Protein AF-A0A101RMN1-F1 (afdb_monomer)

Secondary structure (DSSP, 8-state):
----S-TTSSTTSSSHHHHHHHHHHHHHHHHHHHHHHHHHHHHHHHHHHHHHHHHTTSTT--HHHHHHHHHHHHHHHHHHHHHTSPPTT--S-STHHHHHHHHHHHHHHHHHH-SS--SHHHHHHHHHHHHHHHHHHHHHHGGGTTTTT--THHHHHHHHHHHHHS-TT--TT-----STTS-HHHHHHHHHHHHHHHHHHHHHHHHHHHHHHHHHHTT-

Solvent-accessible surface area (backbone atoms only — not comparable to full-atom values): 12345 Å² total; per-residue (Å²): 141,91,84,89,88,70,89,77,70,72,76,66,76,73,62,53,68,61,54,70,66,50,49,60,59,53,51,51,52,50,51,51,53,51,51,50,55,52,33,36,66,45,38,39,58,44,44,47,53,35,47,53,52,62,43,62,45,28,78,95,50,53,76,68,52,47,47,53,33,43,51,50,28,40,51,31,24,50,53,35,33,58,70,35,51,87,63,92,85,70,72,94,60,88,65,53,59,63,52,48,54,34,50,52,47,29,40,50,29,45,52,70,40,35,77,79,41,72,49,73,70,52,42,54,50,50,47,50,50,42,49,53,41,47,52,51,43,46,66,53,40,55,91,40,28,78,83,55,70,49,57,86,64,51,63,60,52,50,53,51,31,48,48,61,62,59,44,89,85,54,79,52,69,62,76,82,83,69,66,88,80,62,56,43,69,57,52,27,50,51,23,51,46,28,38,53,33,42,52,24,51,48,50,52,56,62,47,44,63,56,47,51,50,35,20,54,66,45,74,110

pLDDT: mean 77.59, std 15.74, range [41.03, 94.88]

Radius of gyration: 28.86 Å; Cα contacts (8 Å, |Δi|>4): 181; chains: 1; bounding box: 61×34×114 Å

Structure (mmCIF, N/CA/C/O backbone):
data_AF-A0A101RMN1-F1
#
_entry.id   AF-A0A101RMN1-F1
#
loop_
_atom_site.group_PDB
_atom_site.id
_atom_site.type_symbol
_atom_site.label_atom_id
_atom_site.label_alt_id
_atom_site.label_comp_id
_atom_site.label_asym_id
_atom_site.label_entity_id
_atom_site.label_seq_id
_atom_site.pdbx_PDB_ins_code
_atom_site.Cartn_x
_atom_site.Cartn_y
_atom_site.Cartn_z
_atom_site.occupancy
_atom_site.B_iso_or_equiv
_atom_site.auth_seq_id
_atom_site.auth_comp_id
_atom_site.auth_asym_id
_atom_site.auth_atom_id
_atom_site.pdbx_PDB_model_num
ATOM 1 N N . MET A 1 1 ? -34.470 -8.809 83.442 1.00 43.47 1 MET A N 1
ATOM 2 C CA . MET A 1 1 ? -34.671 -7.984 82.230 1.00 43.47 1 MET A CA 1
ATOM 3 C C . MET A 1 1 ? -33.501 -8.246 81.302 1.00 43.47 1 MET A C 1
ATOM 5 O O . MET A 1 1 ? -32.389 -7.902 81.669 1.00 43.47 1 MET A O 1
ATOM 9 N N . GLY A 1 2 ? -33.709 -8.931 80.178 1.00 45.28 2 GLY A N 1
ATOM 10 C CA . GLY A 1 2 ? -32.597 -9.288 79.296 1.00 45.28 2 GLY A CA 1
ATOM 11 C C . GLY A 1 2 ? -32.972 -10.309 78.234 1.00 45.28 2 GLY A C 1
ATOM 12 O O . GLY A 1 2 ? -32.391 -11.382 78.192 1.00 45.28 2 GLY A O 1
ATOM 13 N N . THR A 1 3 ? -33.943 -9.983 77.390 1.00 46.47 3 THR A N 1
ATOM 14 C CA . THR A 1 3 ? -34.216 -10.717 76.152 1.00 46.47 3 THR A CA 1
ATOM 15 C C . THR A 1 3 ? -34.814 -9.729 75.167 1.00 46.47 3 THR A C 1
ATOM 17 O O . THR A 1 3 ? -35.909 -9.232 75.400 1.00 46.47 3 THR A O 1
ATOM 20 N N . ASN A 1 4 ? -34.038 -9.372 74.139 1.00 47.59 4 ASN A N 1
ATOM 21 C CA . ASN A 1 4 ? -34.468 -9.091 72.759 1.00 47.59 4 ASN A CA 1
ATOM 22 C C . ASN A 1 4 ? -33.349 -8.346 72.016 1.00 47.59 4 ASN A C 1
ATOM 24 O O . ASN A 1 4 ? -33.429 -7.151 71.761 1.00 47.59 4 ASN A O 1
ATOM 28 N N . LEU A 1 5 ? -32.284 -9.075 71.674 1.00 45.41 5 LEU A N 1
ATOM 29 C CA . LEU A 1 5 ? -31.211 -8.585 70.798 1.00 45.41 5 LEU A CA 1
ATOM 30 C C . LEU A 1 5 ? -30.760 -9.665 69.798 1.00 45.41 5 LEU A C 1
ATOM 32 O O . LEU A 1 5 ? -29.615 -9.690 69.372 1.00 45.41 5 LEU A O 1
ATOM 36 N N . VAL A 1 6 ? -31.662 -10.589 69.435 1.00 46.62 6 VAL A N 1
ATOM 37 C CA . VAL A 1 6 ? -31.335 -11.732 68.554 1.00 46.62 6 VAL A CA 1
ATOM 38 C C . VAL A 1 6 ? -32.162 -11.761 67.256 1.00 46.62 6 VAL A C 1
ATOM 40 O O . VAL A 1 6 ? -31.815 -12.477 66.327 1.00 46.62 6 VAL A O 1
ATOM 43 N N . SER A 1 7 ? -33.191 -10.921 67.088 1.00 41.25 7 SER A N 1
ATOM 44 C CA . SER A 1 7 ? -33.988 -10.915 65.838 1.00 41.25 7 SER A CA 1
ATOM 45 C C . SER A 1 7 ? -33.366 -10.150 64.655 1.00 41.25 7 SER A C 1
ATOM 47 O O . SER A 1 7 ? -33.934 -10.153 63.570 1.00 41.25 7 SER A O 1
ATOM 49 N N . GLY A 1 8 ? -32.199 -9.518 64.814 1.00 43.19 8 GLY A N 1
ATOM 50 C CA . GLY A 1 8 ? -31.582 -8.704 63.753 1.00 43.19 8 GLY A CA 1
ATOM 51 C C . GLY A 1 8 ? -30.591 -9.428 62.832 1.00 43.19 8 GLY A C 1
ATOM 52 O O . GLY A 1 8 ? -30.139 -8.827 61.863 1.00 43.19 8 GLY A O 1
ATOM 53 N N . LEU A 1 9 ? -30.220 -10.684 63.115 1.00 45.25 9 LEU A N 1
ATOM 54 C CA . LEU A 1 9 ? -29.035 -11.303 62.494 1.00 45.25 9 LEU A CA 1
ATOM 55 C C . LEU A 1 9 ? -29.321 -12.404 61.457 1.00 45.25 9 LEU A C 1
ATOM 57 O O . LEU A 1 9 ? -28.387 -13.004 60.936 1.00 45.25 9 LEU A O 1
ATOM 61 N N . ILE A 1 10 ? -30.589 -12.677 61.137 1.00 46.00 10 ILE A N 1
ATOM 62 C CA . ILE A 1 10 ? -30.958 -13.739 60.178 1.00 46.00 10 ILE A CA 1
ATOM 63 C C . ILE A 1 10 ? -31.182 -13.178 58.757 1.00 46.00 10 ILE A C 1
ATOM 65 O O . ILE A 1 10 ? -31.067 -13.907 57.775 1.00 46.00 10 ILE A O 1
ATOM 69 N N . GLY A 1 11 ? -31.378 -11.862 58.606 1.00 41.03 11 GLY A N 1
ATOM 70 C CA . GLY A 1 11 ? -31.541 -11.215 57.294 1.00 41.03 11 GLY A CA 1
ATOM 71 C C . GLY A 1 11 ? -30.249 -11.033 56.482 1.00 41.03 11 GLY A C 1
ATOM 72 O O . GLY A 1 11 ? -30.319 -10.765 55.287 1.00 41.03 11 GLY A O 1
ATOM 73 N N . PHE A 1 12 ? -29.069 -11.191 57.094 1.00 44.00 12 PHE A N 1
ATOM 74 C CA . PHE A 1 12 ? -27.784 -10.872 56.450 1.00 44.00 12 PHE A CA 1
ATOM 75 C C . PHE A 1 12 ? -27.051 -12.088 55.855 1.00 44.00 12 PHE A C 1
ATOM 77 O O . PHE A 1 12 ? -26.111 -11.923 55.084 1.00 44.00 12 PHE A O 1
ATOM 84 N N . LEU A 1 13 ? -27.483 -13.315 56.167 1.00 44.59 13 LEU A N 1
ATOM 85 C CA . LEU A 1 13 ? -26.795 -14.545 55.743 1.00 44.59 13 LEU A CA 1
ATOM 86 C C . LEU A 1 13 ? -27.379 -15.202 54.481 1.00 44.59 13 LEU A C 1
ATOM 88 O O . LEU A 1 13 ? -26.718 -16.046 53.885 1.00 44.59 13 LEU A O 1
ATOM 92 N N . VAL A 1 14 ? -28.569 -14.790 54.029 1.00 47.56 14 VAL A N 1
ATOM 93 C CA . VAL A 1 14 ? -29.224 -15.378 52.838 1.00 47.56 14 VAL A CA 1
ATOM 94 C C . VAL A 1 14 ? -29.152 -14.463 51.601 1.00 47.56 14 VAL A C 1
ATOM 96 O O . VAL A 1 14 ? -29.200 -14.952 50.477 1.00 47.56 14 VAL A O 1
ATOM 99 N N . GLY A 1 15 ? -28.961 -13.146 51.767 1.00 44.06 15 GLY A N 1
ATOM 100 C CA . GLY A 1 15 ? -28.910 -12.189 50.643 1.00 44.06 15 GLY A CA 1
ATOM 101 C C . GLY A 1 15 ? -27.521 -11.944 50.032 1.00 44.06 15 GLY A C 1
ATOM 102 O O . GLY A 1 15 ? -27.413 -11.537 48.878 1.00 44.06 15 GLY A O 1
ATOM 103 N N . VAL A 1 16 ? -26.445 -12.205 50.780 1.00 47.91 16 VAL A N 1
ATOM 104 C CA . VAL A 1 16 ? -25.064 -11.878 50.378 1.00 47.91 16 VAL A CA 1
ATOM 105 C C . VAL A 1 16 ? -24.418 -12.866 49.379 1.00 47.91 16 VAL A C 1
ATOM 107 O O . VAL A 1 16 ? -23.642 -12.399 48.542 1.00 47.91 16 VAL A O 1
ATOM 110 N N . PRO A 1 17 ? -24.724 -14.185 49.337 1.00 47.44 17 PRO A N 1
ATOM 111 C CA . PRO A 1 17 ? -24.030 -15.073 48.399 1.00 47.44 17 PRO A CA 1
ATOM 112 C C . PRO A 1 17 ? -24.506 -14.919 46.943 1.00 47.44 17 PRO A C 1
ATOM 114 O O . PRO A 1 17 ? -23.726 -15.161 46.024 1.00 47.44 17 PRO A O 1
ATOM 117 N N . PHE A 1 18 ? -25.735 -14.446 46.697 1.00 44.62 18 PHE A N 1
ATOM 118 C CA . PHE A 1 18 ? -26.224 -14.208 45.330 1.00 44.62 18 PHE A CA 1
ATOM 119 C C . PHE A 1 18 ? -25.627 -12.942 44.691 1.00 44.62 18 PHE A C 1
ATOM 121 O O . PHE A 1 18 ? -25.353 -12.932 43.492 1.00 44.62 18 PHE A O 1
ATOM 128 N N . ALA A 1 19 ? -25.341 -11.895 45.468 1.00 47.38 19 ALA A N 1
ATOM 129 C CA . ALA A 1 19 ? -24.713 -10.683 44.937 1.00 47.38 19 ALA A CA 1
ATOM 130 C C . ALA A 1 19 ? -23.270 -10.932 44.448 1.00 47.38 19 ALA A C 1
ATOM 132 O O . ALA A 1 19 ? -22.856 -10.372 43.437 1.00 47.38 19 ALA A O 1
ATOM 133 N N . LEU A 1 20 ? -22.517 -11.823 45.099 1.00 48.22 20 LEU A N 1
ATOM 134 C CA . LEU A 1 20 ? -21.118 -12.103 44.743 1.00 48.22 20 LEU A CA 1
ATOM 135 C C . LEU A 1 20 ? -20.947 -12.975 43.487 1.00 48.22 20 LEU A C 1
ATOM 137 O O . LEU A 1 20 ? -19.884 -12.940 42.872 1.00 48.22 20 LEU A O 1
ATOM 141 N N . ILE A 1 21 ? -21.981 -13.709 43.067 1.00 52.44 21 ILE A N 1
ATOM 142 C CA . ILE A 1 21 ? -21.926 -14.582 41.881 1.00 52.44 21 ILE A CA 1
ATOM 143 C C . ILE A 1 21 ? -22.397 -13.846 40.612 1.00 52.44 21 ILE A C 1
ATOM 145 O O . ILE A 1 21 ? -21.872 -14.088 39.529 1.00 52.44 21 ILE A O 1
ATOM 149 N N . PHE A 1 22 ? -23.335 -12.896 40.719 1.00 50.47 22 PHE A N 1
ATOM 150 C CA . PHE A 1 22 ? -23.887 -12.189 39.549 1.00 50.47 22 PHE A CA 1
ATOM 151 C C . PHE A 1 22 ? -23.168 -10.874 39.196 1.00 50.47 22 PHE A C 1
ATOM 153 O O . PHE A 1 22 ? -23.136 -10.488 38.024 1.00 50.47 22 PHE A O 1
ATOM 160 N N . VAL A 1 23 ? -22.546 -10.198 40.168 1.00 54.44 23 VAL A N 1
ATOM 161 C CA . VAL A 1 23 ? -21.804 -8.940 39.942 1.00 54.44 23 VAL A CA 1
ATOM 162 C C . VAL A 1 23 ? -20.603 -9.091 38.985 1.00 54.44 23 VAL A C 1
ATOM 16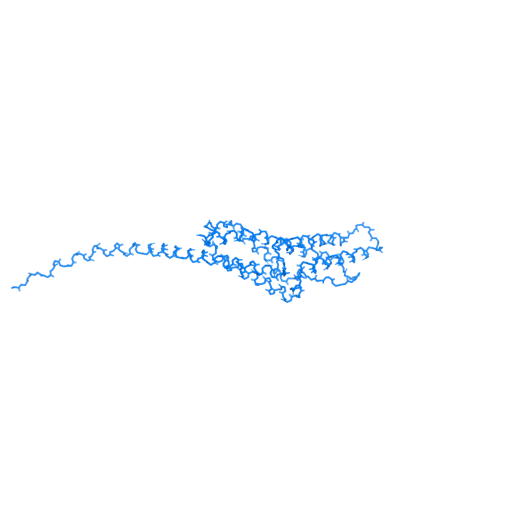4 O O . VAL A 1 23 ? -20.445 -8.222 38.123 1.00 54.44 23 VAL A O 1
ATOM 167 N N . PRO A 1 24 ? -19.801 -10.177 39.015 1.00 56.56 24 PRO A N 1
ATOM 168 C CA . PRO A 1 24 ? -18.683 -10.347 38.081 1.00 56.56 24 PRO A CA 1
ATOM 169 C C . PRO A 1 24 ? -19.134 -10.443 36.618 1.00 56.56 24 PRO A C 1
ATOM 171 O O . PRO A 1 24 ? -18.490 -9.893 35.727 1.00 56.56 24 PRO A O 1
ATOM 174 N N . HIS A 1 25 ? -20.270 -11.099 36.358 1.00 59.88 25 HIS A N 1
ATOM 175 C CA . HIS A 1 25 ? -20.803 -11.258 35.003 1.00 59.88 25 HIS A CA 1
ATOM 176 C C . HIS A 1 25 ? -21.377 -9.955 34.437 1.00 59.88 25 HIS A C 1
ATOM 178 O O . HIS A 1 25 ? -21.240 -9.689 33.242 1.00 59.88 25 HIS A O 1
ATOM 184 N N . LEU A 1 26 ? -21.983 -9.122 35.286 1.00 59.38 26 LEU A N 1
ATOM 185 C CA . LEU A 1 26 ? -22.450 -7.791 34.895 1.00 59.38 26 LEU A CA 1
ATOM 186 C C . LEU A 1 26 ? -21.275 -6.836 34.647 1.00 59.38 26 LEU A C 1
ATOM 188 O O . LEU A 1 26 ? -21.278 -6.134 33.637 1.00 59.38 26 LEU A O 1
ATOM 192 N N . ALA A 1 27 ? -20.241 -6.878 35.492 1.00 60.59 27 ALA A N 1
ATOM 193 C CA . ALA A 1 27 ? -19.019 -6.098 35.306 1.00 60.59 27 ALA A CA 1
ATOM 194 C C . ALA A 1 27 ? -18.266 -6.497 34.024 1.00 60.59 27 ALA A C 1
ATOM 196 O O . ALA A 1 27 ? -17.831 -5.628 33.275 1.00 60.59 27 ALA A O 1
ATOM 197 N N . ALA A 1 28 ? -18.177 -7.796 33.712 1.00 64.69 28 ALA A N 1
ATOM 198 C CA . ALA A 1 28 ? -17.551 -8.280 32.481 1.00 64.69 28 ALA A CA 1
ATOM 199 C C . ALA A 1 28 ? -18.311 -7.832 31.221 1.00 64.69 28 ALA A C 1
ATOM 201 O O . ALA A 1 28 ? -17.694 -7.391 30.252 1.00 64.69 28 ALA A O 1
ATOM 202 N N . ARG A 1 29 ? -19.651 -7.880 31.239 1.00 66.94 29 ARG A N 1
ATOM 203 C CA . ARG A 1 29 ? -20.473 -7.383 30.123 1.00 66.94 29 ARG A CA 1
ATOM 204 C C . ARG A 1 29 ? -20.355 -5.871 29.952 1.00 66.94 29 ARG A C 1
ATOM 206 O O . ARG A 1 29 ? -20.244 -5.411 28.822 1.00 66.94 29 ARG A O 1
ATOM 213 N N . GLN A 1 30 ? -20.340 -5.106 31.045 1.00 69.62 30 GLN A N 1
ATOM 214 C CA . GLN A 1 30 ? -20.130 -3.655 30.994 1.00 69.62 30 GLN A CA 1
ATOM 215 C C . GLN A 1 30 ? -18.726 -3.292 30.497 1.00 69.62 30 GLN A C 1
ATOM 217 O O . GLN A 1 30 ? -18.583 -2.394 29.674 1.00 69.62 30 GLN A O 1
ATOM 222 N N . ALA A 1 31 ? -17.692 -4.020 30.924 1.00 68.25 31 ALA A N 1
ATOM 223 C CA . ALA A 1 31 ? -16.333 -3.824 30.429 1.00 68.25 31 ALA A CA 1
ATOM 224 C C . ALA A 1 31 ? -16.225 -4.122 28.923 1.00 68.25 31 ALA A C 1
ATOM 226 O O . ALA A 1 31 ? -15.584 -3.371 28.191 1.00 68.25 31 ALA A O 1
ATOM 227 N N . GLN A 1 32 ? -16.902 -5.169 28.437 1.00 73.44 32 GLN A N 1
ATOM 228 C CA . GLN A 1 32 ? -16.947 -5.499 27.009 1.00 73.44 32 GLN A CA 1
ATOM 229 C C . GLN A 1 32 ? -17.693 -4.445 26.182 1.00 73.44 32 GLN A C 1
ATOM 231 O O . GLN A 1 32 ? -17.210 -4.053 25.120 1.00 73.44 32 GLN A O 1
ATOM 236 N N . THR A 1 33 ? -18.839 -3.946 26.653 1.00 77.19 33 THR A N 1
ATOM 237 C CA . THR A 1 33 ? -19.585 -2.900 25.934 1.00 77.19 33 THR A CA 1
ATOM 238 C C . THR A 1 33 ? -18.850 -1.561 25.941 1.00 77.19 33 THR A C 1
ATOM 240 O O . THR A 1 33 ? -18.827 -0.880 24.916 1.00 77.19 33 THR A O 1
ATOM 243 N N . MET A 1 34 ? -18.195 -1.202 27.050 1.00 78.12 34 MET A N 1
ATOM 244 C CA . MET A 1 34 ? -17.352 -0.005 27.130 1.00 78.12 34 MET A CA 1
ATOM 245 C C . MET A 1 34 ? -16.116 -0.114 26.230 1.00 78.12 34 MET A C 1
ATOM 247 O O . MET A 1 34 ? -15.818 0.834 25.504 1.00 78.12 34 MET A O 1
ATOM 251 N N . GLY A 1 35 ? -15.438 -1.268 26.222 1.00 79.25 35 GLY A N 1
ATOM 252 C CA . GLY A 1 35 ? -14.301 -1.535 25.337 1.00 79.25 35 GLY A CA 1
ATOM 253 C C . GLY A 1 35 ? -14.687 -1.434 23.860 1.00 79.25 35 GLY A C 1
ATOM 254 O O . GLY A 1 35 ? -14.027 -0.733 23.096 1.00 79.25 35 GLY A O 1
ATOM 255 N N . ARG A 1 36 ? -15.829 -2.022 23.487 1.00 81.94 36 ARG A N 1
ATOM 256 C CA . ARG A 1 36 ? -16.398 -1.919 22.136 1.00 81.94 36 ARG A CA 1
ATOM 257 C C . ARG A 1 36 ? -16.689 -0.470 21.742 1.00 81.94 36 ARG A C 1
ATOM 259 O O . ARG A 1 36 ? -16.289 -0.032 20.668 1.00 81.94 36 ARG A O 1
ATOM 266 N N . ALA A 1 37 ? -17.372 0.290 22.598 1.00 81.88 37 ALA A N 1
ATOM 267 C CA . ALA A 1 37 ? -17.700 1.686 22.309 1.00 81.88 37 ALA A CA 1
ATOM 268 C C . ALA A 1 37 ? -16.443 2.562 22.173 1.00 81.88 37 ALA A C 1
ATOM 270 O O . ALA A 1 37 ? -16.396 3.451 21.324 1.00 81.88 37 ALA A O 1
ATOM 271 N N . ALA A 1 38 ? -15.413 2.302 22.982 1.00 84.12 38 ALA A N 1
ATOM 272 C CA . ALA A 1 38 ? -14.128 2.984 22.873 1.00 84.12 38 ALA A CA 1
ATOM 273 C C . ALA A 1 38 ? -13.413 2.653 21.552 1.00 84.12 38 ALA A C 1
ATOM 275 O O . ALA A 1 38 ? -12.940 3.570 20.882 1.00 84.12 38 ALA A O 1
ATOM 276 N N . ALA A 1 39 ? -13.396 1.381 21.141 1.00 83.12 39 ALA A N 1
ATOM 277 C CA . ALA A 1 39 ? -12.803 0.953 19.876 1.00 83.12 39 ALA A CA 1
ATOM 278 C C . ALA A 1 39 ? -13.488 1.609 18.664 1.00 83.12 39 ALA A C 1
ATOM 280 O O . ALA A 1 39 ? -12.814 2.175 17.804 1.00 83.12 39 ALA A O 1
ATOM 281 N N . LEU A 1 40 ? -14.826 1.627 18.638 1.00 84.06 40 LEU A N 1
ATOM 282 C CA . LEU A 1 40 ? -15.602 2.254 17.560 1.00 84.06 40 LEU A CA 1
ATOM 283 C C . LEU A 1 40 ? -15.348 3.761 17.448 1.00 84.06 40 LEU A C 1
ATOM 285 O O . LEU A 1 40 ? -15.258 4.289 16.345 1.00 84.06 40 LEU A O 1
ATOM 289 N N . ARG A 1 41 ? -15.157 4.454 18.576 1.00 86.31 41 ARG A N 1
ATOM 290 C CA . ARG A 1 41 ? -14.805 5.885 18.583 1.00 86.31 41 ARG A CA 1
ATOM 291 C C . ARG A 1 41 ? -13.391 6.159 18.072 1.00 86.31 41 ARG A C 1
ATOM 293 O O . ARG A 1 41 ? -13.145 7.230 17.528 1.00 86.31 41 ARG A O 1
ATOM 300 N N . GLN A 1 42 ? -12.461 5.225 18.267 1.00 86.94 42 GLN A N 1
ATOM 301 C CA . GLN A 1 42 ? -11.071 5.362 17.815 1.00 86.94 42 GLN A CA 1
ATOM 302 C C . GLN A 1 42 ? -10.887 4.969 16.345 1.00 86.94 42 GLN A C 1
ATOM 304 O O . GLN A 1 42 ? -9.980 5.481 15.686 1.00 86.94 42 GLN A O 1
ATOM 309 N N . ALA A 1 43 ? -11.758 4.108 15.814 1.00 86.25 43 ALA A N 1
ATOM 310 C CA . ALA A 1 43 ? -11.666 3.588 14.454 1.00 86.25 43 ALA A CA 1
ATOM 311 C C . ALA A 1 43 ? -11.533 4.675 13.364 1.00 86.25 43 ALA A C 1
ATOM 313 O O . ALA A 1 43 ? -10.612 4.562 12.555 1.00 86.25 43 ALA A O 1
ATOM 314 N N . PRO A 1 44 ? -12.340 5.759 13.340 1.00 88.81 44 PRO A N 1
ATOM 315 C CA . PRO A 1 44 ? -12.228 6.789 12.305 1.00 88.81 44 PRO A CA 1
ATOM 316 C C . PRO A 1 44 ? -10.866 7.493 12.321 1.00 88.81 44 PRO A C 1
ATOM 318 O O . PRO A 1 44 ? -10.304 7.787 11.268 1.00 88.81 44 PRO A O 1
ATOM 321 N N . VAL A 1 45 ? -10.315 7.732 13.515 1.00 91.38 45 VAL A N 1
ATOM 322 C CA . VAL A 1 45 ? -9.019 8.400 13.691 1.00 91.38 45 VAL A CA 1
ATOM 323 C C . VAL A 1 45 ? -7.890 7.514 13.172 1.00 91.38 45 VAL A C 1
ATOM 325 O O . VAL A 1 45 ? -7.051 7.982 12.406 1.00 91.38 45 VAL A O 1
ATOM 328 N N . LEU A 1 46 ? -7.888 6.230 13.538 1.00 90.12 46 LEU A N 1
ATOM 329 C CA . LEU A 1 46 ? -6.866 5.276 13.099 1.00 90.12 46 LEU A CA 1
ATOM 330 C C . LEU A 1 46 ? -6.930 5.025 11.589 1.00 90.12 46 LEU A C 1
ATOM 332 O O . LEU A 1 46 ? -5.893 4.979 10.929 1.00 90.12 46 LEU A O 1
ATOM 336 N N . VAL A 1 47 ? -8.139 4.925 11.029 1.00 91.44 47 VAL A N 1
ATOM 337 C CA . VAL A 1 47 ? -8.337 4.822 9.577 1.00 91.44 47 VAL A CA 1
ATOM 338 C C . VAL A 1 47 ? -7.806 6.071 8.872 1.00 91.44 47 VAL A C 1
ATOM 340 O O . VAL A 1 47 ? -7.088 5.935 7.884 1.00 91.44 47 VAL A O 1
ATOM 343 N N . SER A 1 48 ? -8.069 7.275 9.397 1.00 91.69 48 SER A N 1
ATOM 344 C CA . SER A 1 48 ? -7.515 8.520 8.843 1.00 91.69 48 SER A CA 1
ATOM 345 C C . SER A 1 48 ? -5.987 8.552 8.908 1.00 91.69 48 SER A C 1
ATOM 347 O O . SER A 1 48 ? -5.342 8.912 7.934 1.00 91.69 48 SER A O 1
ATOM 349 N N . GLN A 1 49 ? -5.377 8.132 10.017 1.00 92.62 49 GLN A N 1
ATOM 350 C CA . GLN A 1 49 ? -3.914 8.101 10.142 1.00 92.62 49 GLN A CA 1
ATOM 351 C C . GLN A 1 49 ? -3.271 7.103 9.176 1.00 92.62 49 GLN A C 1
ATOM 353 O O . GLN A 1 49 ? -2.251 7.403 8.550 1.00 92.62 49 GLN A O 1
ATOM 358 N N . PHE A 1 50 ? -3.883 5.927 9.015 1.00 92.94 50 PHE A N 1
ATOM 359 C CA . PHE A 1 50 ? -3.442 4.938 8.040 1.00 92.94 50 PHE A CA 1
ATOM 360 C C . PHE A 1 50 ? -3.560 5.483 6.610 1.00 92.94 50 PHE A C 1
ATOM 362 O O . PHE A 1 50 ? -2.598 5.414 5.845 1.00 92.94 50 PHE A O 1
ATOM 369 N N . ARG A 1 51 ? -4.706 6.092 6.280 1.00 92.06 51 ARG A N 1
ATOM 370 C CA . ARG A 1 51 ? -4.977 6.770 5.006 1.00 92.06 51 ARG A CA 1
ATOM 371 C C . ARG A 1 51 ? -3.929 7.829 4.695 1.00 92.06 51 ARG A C 1
ATOM 373 O O . ARG A 1 51 ? -3.317 7.787 3.633 1.00 92.06 51 ARG A O 1
ATOM 380 N N . ASP A 1 52 ? -3.715 8.765 5.611 1.00 90.50 52 ASP A N 1
ATOM 381 C CA . ASP A 1 52 ? -2.820 9.902 5.403 1.00 90.50 52 ASP A CA 1
ATOM 382 C C . ASP A 1 52 ? -1.366 9.431 5.276 1.00 90.50 52 ASP A C 1
ATOM 384 O O . ASP A 1 52 ? -0.601 9.958 4.468 1.00 90.50 52 ASP A O 1
ATOM 388 N N . THR A 1 53 ? -0.998 8.365 5.992 1.00 90.88 53 THR A N 1
ATOM 389 C CA . THR A 1 53 ? 0.310 7.722 5.836 1.00 90.88 53 THR A CA 1
ATOM 390 C C . THR A 1 53 ? 0.439 7.053 4.470 1.00 90.88 53 THR A C 1
ATOM 392 O O . THR A 1 53 ? 1.436 7.280 3.785 1.00 90.88 53 THR A O 1
ATOM 395 N N . LEU A 1 54 ? -0.552 6.264 4.038 1.00 90.31 54 LEU A N 1
ATOM 396 C CA . LEU A 1 54 ? -0.557 5.588 2.735 1.00 90.31 54 LEU A CA 1
ATOM 397 C C . LEU A 1 54 ? -0.509 6.595 1.577 1.00 90.31 54 LEU A C 1
ATOM 399 O O . LEU A 1 54 ? 0.291 6.445 0.654 1.00 90.31 54 LEU A O 1
ATOM 403 N N . LEU A 1 55 ? -1.317 7.652 1.648 1.00 88.75 55 LEU A N 1
ATOM 404 C CA . LEU A 1 55 ? -1.361 8.716 0.645 1.00 88.75 55 LEU A CA 1
ATOM 405 C C . LEU A 1 55 ? -0.179 9.685 0.746 1.00 88.75 55 LEU A C 1
ATOM 407 O O . LEU A 1 55 ? 0.139 10.356 -0.229 1.00 88.75 55 LEU A O 1
ATOM 411 N N . GLY A 1 56 ? 0.548 9.710 1.864 1.00 83.88 56 GLY A N 1
ATOM 412 C CA . GLY A 1 56 ? 1.761 10.515 2.022 1.00 83.88 56 GLY A CA 1
ATOM 413 C C . GLY A 1 56 ? 2.890 10.160 1.041 1.00 83.88 56 GLY A C 1
ATOM 414 O O . GLY A 1 56 ? 3.854 10.916 0.928 1.00 83.88 56 GLY A O 1
ATOM 415 N N . GLY A 1 57 ? 2.797 9.026 0.335 1.00 78.00 57 GLY A N 1
ATOM 416 C CA . GLY A 1 57 ? 3.661 8.696 -0.806 1.00 78.00 57 GLY A CA 1
ATOM 417 C C . GLY A 1 57 ? 3.301 9.417 -2.114 1.00 78.00 57 GLY A C 1
ATOM 418 O O . GLY A 1 57 ? 4.161 9.541 -2.985 1.00 78.00 57 GLY A O 1
ATOM 419 N N . PHE A 1 58 ? 2.074 9.935 -2.219 1.00 82.12 58 PHE A N 1
ATOM 420 C CA . PHE A 1 58 ? 1.445 10.513 -3.413 1.00 82.12 58 PHE A CA 1
ATOM 421 C C . PHE A 1 58 ? 0.954 11.940 -3.113 1.00 82.12 58 PHE A C 1
ATOM 423 O O . PHE A 1 58 ? -0.253 12.199 -3.066 1.00 82.12 58 PHE A O 1
ATOM 430 N N . PRO A 1 59 ? 1.859 12.887 -2.812 1.00 64.31 59 PRO A N 1
ATOM 431 C CA . PRO A 1 59 ? 1.436 14.217 -2.405 1.00 64.31 59 PRO A CA 1
ATOM 432 C C . PRO A 1 59 ? 0.657 14.871 -3.553 1.00 64.31 59 PRO A C 1
ATOM 434 O O . PRO A 1 59 ? 1.101 14.849 -4.699 1.00 64.31 59 PRO A O 1
ATOM 437 N N . SER A 1 60 ? -0.506 15.429 -3.204 1.00 62.31 60 SER A N 1
ATOM 438 C CA . SER A 1 60 ? -1.497 16.057 -4.096 1.00 62.31 60 SER A CA 1
ATOM 439 C C . SER A 1 60 ? -2.512 15.132 -4.784 1.00 62.31 60 SER A C 1
ATOM 441 O O . SER A 1 60 ? -3.407 15.658 -5.443 1.00 62.31 60 SER A O 1
ATOM 443 N N . ASP A 1 61 ? -2.456 13.809 -4.597 1.00 64.81 61 ASP A N 1
ATOM 444 C CA . ASP A 1 61 ? -3.422 12.893 -5.219 1.00 64.81 61 ASP A CA 1
ATOM 445 C C . ASP A 1 61 ? -4.535 12.420 -4.270 1.00 64.81 61 ASP A C 1
ATOM 447 O O . ASP A 1 61 ? -4.355 12.215 -3.069 1.00 64.81 61 ASP A O 1
ATOM 451 N N . THR A 1 62 ? -5.710 12.180 -4.855 1.00 80.31 62 THR A N 1
ATOM 452 C CA . THR A 1 62 ? -6.744 11.322 -4.263 1.00 80.31 62 THR A CA 1
ATOM 453 C C . THR A 1 62 ? -6.330 9.848 -4.372 1.00 80.31 62 THR A C 1
ATOM 455 O O . THR A 1 62 ? -5.440 9.504 -5.153 1.00 80.31 62 THR A O 1
ATOM 458 N N . SER A 1 63 ? -7.008 8.940 -3.658 1.00 80.31 63 SER A N 1
ATOM 459 C CA . SER A 1 63 ? -6.792 7.487 -3.807 1.00 80.31 63 SER A CA 1
ATOM 460 C C . SER A 1 63 ? -6.880 7.031 -5.273 1.00 80.31 63 SER A C 1
ATOM 462 O O . SER A 1 63 ? -6.068 6.225 -5.727 1.00 80.31 63 SER A O 1
ATOM 464 N N . GLY A 1 64 ? -7.807 7.614 -6.044 1.00 83.56 64 GLY A N 1
ATOM 465 C CA . GLY A 1 64 ? -7.947 7.383 -7.483 1.00 83.56 64 GLY A CA 1
ATOM 466 C C . GLY A 1 64 ? -6.738 7.846 -8.304 1.00 83.56 64 GLY A C 1
ATOM 467 O O . GLY A 1 64 ? -6.256 7.088 -9.143 1.00 83.56 64 GLY A O 1
ATOM 468 N N . GLY A 1 65 ? -6.207 9.045 -8.037 1.00 86.62 65 GLY A N 1
ATOM 469 C CA . GLY A 1 65 ? -5.005 9.556 -8.714 1.00 86.62 65 GLY A CA 1
ATOM 470 C C . GLY A 1 65 ? -3.772 8.685 -8.453 1.00 86.62 65 GLY A C 1
ATOM 471 O O . GLY A 1 65 ? -3.092 8.271 -9.394 1.00 86.62 65 GLY A O 1
ATOM 472 N N . ALA A 1 66 ? -3.554 8.307 -7.188 1.00 87.31 66 ALA A N 1
ATOM 473 C CA . ALA A 1 66 ? -2.474 7.405 -6.793 1.00 87.31 66 ALA A CA 1
ATOM 474 C C . ALA A 1 66 ? -2.583 6.036 -7.492 1.00 87.31 66 ALA A C 1
ATOM 476 O O . ALA A 1 66 ? -1.592 5.509 -8.005 1.00 87.31 66 ALA A O 1
ATOM 477 N N . ARG A 1 67 ? -3.801 5.477 -7.578 1.00 90.25 67 ARG A N 1
ATOM 478 C CA . ARG A 1 67 ? -4.075 4.196 -8.249 1.00 90.25 67 ARG A CA 1
ATOM 479 C C . ARG A 1 67 ? -3.699 4.240 -9.733 1.00 90.25 67 ARG A C 1
ATOM 481 O O . ARG A 1 67 ? -3.044 3.316 -10.213 1.00 90.25 67 ARG A O 1
ATOM 488 N N . GLU A 1 68 ? -4.076 5.292 -10.457 1.00 91.19 68 GLU A N 1
ATOM 489 C CA . GLU A 1 68 ? -3.755 5.410 -11.886 1.00 91.19 68 GLU A CA 1
ATOM 490 C C . GLU A 1 68 ? -2.248 5.531 -12.135 1.00 91.19 68 GLU A C 1
ATOM 492 O O . GLU A 1 68 ? -1.702 4.819 -12.980 1.00 91.19 68 GLU A O 1
ATOM 497 N N . ARG A 1 69 ? -1.531 6.327 -11.338 1.00 89.19 69 ARG A N 1
ATOM 498 C CA . ARG A 1 69 ? -0.066 6.437 -11.459 1.00 89.19 69 ARG A CA 1
ATOM 499 C C . ARG A 1 69 ? 0.644 5.118 -11.159 1.00 89.19 69 ARG A C 1
ATOM 501 O O . ARG A 1 69 ? 1.565 4.730 -11.877 1.00 89.19 69 ARG A O 1
ATOM 508 N N . LEU A 1 70 ? 0.188 4.383 -10.145 1.00 91.44 70 LEU A N 1
ATOM 509 C CA . LEU A 1 70 ? 0.714 3.052 -9.842 1.00 91.44 70 LEU A CA 1
ATOM 510 C C . LEU A 1 70 ? 0.448 2.049 -10.974 1.00 91.44 70 LEU A C 1
ATOM 512 O O . LEU A 1 70 ? 1.306 1.213 -11.246 1.00 91.44 70 LEU A O 1
ATOM 516 N N . LYS A 1 71 ? -0.689 2.124 -11.680 1.00 93.81 71 LYS A N 1
ATOM 517 C CA . LYS A 1 71 ? -0.946 1.277 -12.862 1.00 93.81 71 LYS A CA 1
ATOM 518 C C . LYS A 1 71 ? 0.011 1.579 -14.015 1.00 93.81 71 LYS A C 1
ATOM 520 O O . LYS A 1 71 ? 0.467 0.643 -14.680 1.00 93.81 71 LYS A O 1
ATOM 525 N N . VAL A 1 72 ? 0.334 2.854 -14.242 1.00 92.81 72 VAL A N 1
ATOM 526 C CA . VAL A 1 72 ? 1.341 3.260 -15.236 1.00 92.81 72 VAL A CA 1
ATOM 527 C C . VAL A 1 72 ? 2.699 2.658 -14.871 1.00 92.81 72 VAL A C 1
ATOM 529 O O . VAL A 1 72 ? 3.292 1.953 -15.688 1.00 92.81 72 VAL A O 1
ATOM 532 N N . LEU A 1 73 ? 3.130 2.815 -13.615 1.00 91.88 73 LEU A N 1
ATOM 533 C CA . LEU A 1 73 ? 4.373 2.218 -13.120 1.00 91.88 73 LEU A CA 1
ATOM 534 C C . LEU A 1 73 ? 4.378 0.690 -13.264 1.00 91.88 73 LEU A C 1
ATOM 536 O O . LEU A 1 73 ? 5.334 0.128 -13.789 1.00 91.88 73 LEU A O 1
ATOM 540 N N . LEU A 1 74 ? 3.290 0.012 -12.884 1.00 94.12 74 LEU A N 1
ATOM 541 C CA . LEU A 1 74 ? 3.150 -1.439 -13.032 1.00 94.12 74 LEU A CA 1
ATOM 542 C C . LEU A 1 74 ? 3.333 -1.892 -14.485 1.00 94.12 74 LEU A C 1
ATOM 544 O O . LEU A 1 74 ? 3.952 -2.926 -14.745 1.00 94.12 74 LEU A O 1
ATOM 548 N N . THR A 1 75 ? 2.763 -1.140 -15.425 1.00 94.88 75 THR A N 1
ATOM 549 C CA . THR A 1 75 ? 2.829 -1.437 -16.859 1.00 94.88 75 THR A CA 1
ATOM 550 C C . THR A 1 75 ? 4.258 -1.287 -17.372 1.00 94.88 75 THR A C 1
ATOM 552 O O . THR A 1 75 ? 4.777 -2.218 -17.991 1.00 94.88 75 THR A O 1
ATOM 555 N N . ALA A 1 76 ? 4.927 -0.183 -17.027 1.00 92.38 76 ALA A N 1
ATOM 556 C CA . ALA A 1 76 ? 6.327 0.048 -17.372 1.00 92.38 76 ALA A CA 1
ATOM 557 C C . ALA A 1 76 ? 7.249 -1.042 -16.789 1.00 92.38 76 ALA A C 1
ATOM 559 O O . ALA A 1 76 ? 8.062 -1.628 -17.505 1.00 92.38 76 ALA A O 1
ATOM 560 N N . SER A 1 77 ? 7.080 -1.411 -15.512 1.00 90.56 77 SER A N 1
ATOM 561 C CA . SER A 1 77 ? 7.899 -2.457 -14.880 1.00 90.56 77 SER A CA 1
ATOM 562 C C . SER A 1 77 ? 7.702 -3.833 -15.530 1.00 90.56 77 SER A C 1
ATOM 564 O O . SER A 1 77 ? 8.660 -4.598 -15.670 1.00 90.56 77 SER A O 1
ATOM 566 N N . LYS A 1 78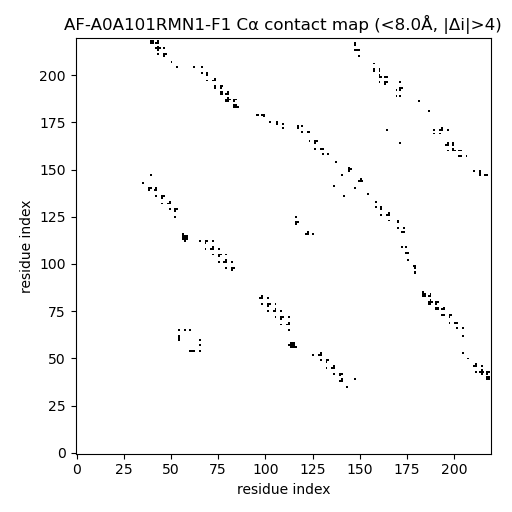 ? 6.475 -4.170 -15.958 1.00 92.25 78 LYS A N 1
ATOM 567 C CA . LYS A 1 78 ? 6.196 -5.409 -16.707 1.00 92.25 78 LYS A CA 1
ATOM 568 C C . LYS A 1 78 ? 6.886 -5.416 -18.069 1.00 92.25 78 LYS A C 1
ATOM 570 O O . LYS A 1 78 ? 7.459 -6.445 -18.433 1.00 92.25 78 LYS A O 1
ATOM 575 N N . ALA A 1 79 ? 6.859 -4.293 -18.785 1.00 89.38 79 ALA A N 1
ATOM 576 C CA . ALA A 1 79 ? 7.530 -4.151 -20.073 1.00 89.38 79 ALA A CA 1
ATOM 577 C C . ALA A 1 79 ? 9.051 -4.335 -19.937 1.00 89.38 79 ALA A C 1
ATOM 579 O O . ALA A 1 79 ? 9.633 -5.145 -20.660 1.00 89.38 79 ALA A O 1
ATOM 580 N N . LEU A 1 80 ? 9.674 -3.712 -18.930 1.00 89.00 80 LEU A N 1
ATOM 581 C CA . LEU A 1 80 ? 11.094 -3.910 -18.626 1.00 89.00 80 LEU A CA 1
ATOM 582 C C . LEU A 1 80 ? 11.421 -5.370 -18.268 1.00 89.00 80 LEU A C 1
ATOM 584 O O . LEU A 1 80 ? 12.383 -5.936 -18.784 1.00 89.00 80 LEU A O 1
ATOM 588 N N . SER A 1 81 ? 10.617 -6.008 -17.411 1.00 88.62 81 SER A N 1
ATOM 589 C CA . SER A 1 81 ? 10.817 -7.416 -17.032 1.00 88.62 81 SER A CA 1
ATOM 590 C C . SER A 1 81 ? 10.742 -8.357 -18.239 1.00 88.62 81 SER A C 1
ATOM 592 O O . SER A 1 81 ? 11.494 -9.331 -18.317 1.00 88.62 81 SER A O 1
ATOM 594 N N . PHE A 1 82 ? 9.859 -8.060 -19.198 1.00 87.06 82 PHE A N 1
ATOM 595 C CA . PHE A 1 82 ? 9.764 -8.790 -20.457 1.00 87.06 82 PHE A CA 1
ATOM 596 C C . PHE A 1 82 ? 10.983 -8.545 -21.354 1.00 87.06 82 PHE A C 1
ATOM 598 O O . PHE A 1 82 ? 11.585 -9.511 -21.817 1.00 87.06 82 PHE A O 1
ATOM 605 N N . ALA A 1 83 ? 11.384 -7.284 -21.536 1.00 85.00 83 ALA A N 1
ATOM 606 C CA . ALA A 1 83 ? 12.538 -6.898 -22.349 1.00 85.00 83 ALA A CA 1
ATOM 607 C C . ALA A 1 83 ? 13.870 -7.453 -21.810 1.00 85.00 83 ALA A C 1
ATOM 609 O O . ALA A 1 83 ? 14.782 -7.728 -22.579 1.00 85.00 83 ALA A O 1
ATOM 610 N N . ALA A 1 84 ? 13.980 -7.662 -20.496 1.00 84.19 84 ALA A N 1
ATOM 611 C CA . ALA A 1 84 ? 15.164 -8.227 -19.852 1.00 84.19 84 ALA A CA 1
ATOM 612 C C . ALA A 1 84 ? 15.234 -9.771 -19.895 1.00 84.19 84 ALA A C 1
ATOM 614 O O . ALA A 1 84 ? 16.141 -10.365 -19.298 1.00 84.19 84 ALA A O 1
ATOM 615 N N . LYS A 1 85 ? 14.281 -10.459 -20.546 1.00 81.12 85 LYS A N 1
ATOM 616 C CA . LYS A 1 85 ? 14.330 -11.921 -20.699 1.00 81.12 85 LYS A CA 1
ATOM 617 C C . LYS A 1 85 ? 15.398 -12.322 -21.725 1.00 81.12 85 LYS A C 1
ATOM 619 O O . LYS A 1 85 ? 15.460 -11.724 -22.792 1.00 81.12 85 LYS A O 1
ATOM 624 N N . PRO A 1 86 ? 16.196 -13.368 -21.450 1.00 65.50 86 PRO A N 1
ATOM 625 C CA . PRO A 1 86 ? 17.120 -13.897 -22.446 1.00 65.50 86 PRO A CA 1
ATOM 626 C C . PRO A 1 86 ? 16.328 -14.503 -23.612 1.00 65.50 86 PRO A C 1
ATOM 628 O O . PRO A 1 86 ? 15.534 -15.422 -23.395 1.00 65.50 86 PRO A O 1
ATOM 631 N N . GLN A 1 87 ? 16.530 -14.003 -24.834 1.00 65.00 87 GLN A N 1
ATOM 632 C CA . GLN A 1 87 ? 15.966 -14.628 -26.029 1.00 65.00 87 GLN A CA 1
ATOM 633 C C . GLN A 1 87 ? 16.856 -15.801 -26.472 1.00 65.00 87 GLN A C 1
ATOM 635 O O . GLN A 1 87 ? 18.083 -15.663 -26.535 1.00 65.00 87 GLN A O 1
ATOM 640 N N . PRO A 1 88 ? 16.279 -16.978 -26.765 1.00 55.88 88 PRO A N 1
ATOM 641 C CA . PRO A 1 88 ? 17.052 -18.100 -27.278 1.00 55.88 88 PRO A CA 1
ATOM 642 C C . PRO A 1 88 ? 17.622 -17.762 -28.665 1.00 55.88 88 PRO A C 1
ATOM 644 O O . PRO A 1 88 ? 16.871 -17.486 -29.595 1.00 55.88 88 PRO A O 1
ATOM 647 N N . GLY A 1 89 ? 18.953 -17.800 -28.800 1.00 61.34 89 GLY A N 1
ATOM 648 C CA . GLY A 1 89 ? 19.659 -17.600 -30.075 1.00 61.34 89 GLY A CA 1
ATOM 649 C C . GLY A 1 89 ? 20.163 -16.178 -30.355 1.00 61.34 89 GLY A C 1
ATOM 650 O O . GLY A 1 89 ? 20.707 -15.938 -31.430 1.00 61.34 89 GLY A O 1
ATOM 651 N N . GLU A 1 90 ? 20.025 -15.237 -29.417 1.00 54.44 90 GLU A N 1
ATOM 652 C CA . GLU A 1 90 ? 20.423 -13.842 -29.638 1.00 54.44 90 GLU A CA 1
ATOM 653 C C . GLU A 1 90 ? 21.952 -13.660 -29.516 1.00 54.44 90 GLU A C 1
ATOM 655 O O . GLU A 1 90 ? 22.526 -13.580 -28.427 1.00 54.44 90 GLU A O 1
ATOM 660 N N . ILE A 1 91 ? 22.635 -13.602 -30.663 1.00 55.94 91 ILE A N 1
ATOM 661 C CA . ILE A 1 91 ? 23.999 -13.067 -30.770 1.00 55.94 91 ILE A CA 1
ATOM 662 C C . ILE A 1 91 ? 23.893 -11.573 -30.448 1.00 55.94 91 ILE A C 1
ATOM 664 O O . ILE A 1 91 ? 23.092 -10.891 -31.078 1.00 55.94 91 ILE A O 1
ATOM 668 N N . ARG A 1 92 ? 24.662 -11.076 -29.465 1.00 53.41 92 ARG A N 1
ATOM 669 C CA . ARG A 1 92 ? 24.659 -9.677 -28.984 1.00 53.41 92 ARG A CA 1
ATOM 670 C C . ARG A 1 92 ? 24.765 -8.659 -30.142 1.00 53.41 92 ARG A C 1
ATOM 672 O O . ARG A 1 92 ? 25.859 -8.230 -30.492 1.00 53.41 92 ARG A O 1
ATOM 679 N N . GLY A 1 93 ? 23.624 -8.288 -30.720 1.00 48.22 93 GLY A N 1
ATOM 680 C CA . GLY A 1 93 ? 23.384 -7.147 -31.607 1.00 48.22 93 GLY A CA 1
ATOM 681 C C . GLY A 1 93 ? 22.569 -6.068 -30.875 1.00 48.22 93 GLY A C 1
ATOM 682 O O . GLY A 1 93 ? 22.410 -6.190 -29.665 1.00 48.22 93 GLY A O 1
ATOM 683 N N . PRO A 1 94 ? 22.061 -5.015 -31.543 1.00 42.41 94 PRO A N 1
ATOM 684 C CA . PRO A 1 94 ? 21.711 -3.700 -30.968 1.00 42.41 94 PRO A CA 1
ATOM 685 C C . PRO A 1 94 ? 20.467 -3.651 -30.041 1.00 42.41 94 PRO A C 1
ATOM 687 O O . PRO A 1 94 ? 19.726 -2.676 -30.043 1.00 42.41 94 PRO A O 1
ATOM 690 N N . GLY A 1 95 ? 20.241 -4.658 -29.195 1.00 52.62 95 GLY A N 1
ATOM 691 C CA . GLY A 1 95 ? 19.187 -4.704 -28.171 1.00 52.62 95 GLY A CA 1
ATOM 692 C C . GLY A 1 95 ? 19.444 -3.834 -26.929 1.00 52.62 95 GLY A C 1
ATOM 693 O O . GLY A 1 95 ? 18.649 -3.854 -25.992 1.00 52.62 95 GLY A O 1
ATOM 694 N N . SER A 1 96 ? 20.541 -3.068 -26.892 1.00 59.28 96 SER A N 1
ATOM 695 C CA . SER A 1 96 ? 20.878 -2.182 -25.769 1.00 59.28 96 SER A CA 1
ATOM 696 C C . SER A 1 96 ? 20.078 -0.876 -25.754 1.00 59.28 96 SER A C 1
ATOM 698 O O . SER A 1 96 ? 19.828 -0.359 -24.667 1.00 59.28 96 SER A O 1
ATOM 700 N N . SER A 1 97 ? 19.653 -0.356 -26.914 1.00 62.28 97 SER A N 1
ATOM 701 C CA . SER A 1 97 ? 18.848 0.875 -26.993 1.00 62.28 97 SER A CA 1
ATOM 702 C C . SER A 1 97 ? 17.429 0.654 -26.474 1.00 62.28 97 SER A C 1
ATOM 704 O O . SER A 1 97 ? 16.982 1.384 -25.600 1.00 62.28 97 SER A O 1
ATOM 706 N N . HIS A 1 98 ? 16.772 -0.429 -26.900 1.00 77.00 98 HIS A N 1
ATOM 707 C CA . HIS A 1 98 ? 15.426 -0.773 -26.434 1.00 77.00 98 HIS A CA 1
ATOM 708 C C . HIS A 1 98 ? 15.377 -0.993 -24.913 1.00 77.00 98 HIS A C 1
ATOM 710 O O . HIS A 1 98 ? 14.422 -0.595 -24.254 1.00 77.00 98 HIS A O 1
ATOM 716 N N . LEU A 1 99 ? 16.408 -1.608 -24.323 1.00 80.19 99 LEU A N 1
ATOM 717 C CA . LEU A 1 99 ? 16.469 -1.799 -22.873 1.00 80.19 99 LEU A CA 1
ATOM 718 C C . LEU A 1 99 ? 16.651 -0.470 -22.123 1.00 80.19 99 LEU A C 1
ATOM 720 O O . LEU A 1 99 ? 16.049 -0.290 -21.067 1.00 80.19 99 LEU A O 1
ATOM 724 N N . ALA A 1 100 ? 17.446 0.454 -22.673 1.00 82.00 100 ALA A N 1
ATOM 725 C CA . ALA A 1 100 ? 17.610 1.794 -22.117 1.00 82.00 100 ALA A CA 1
ATOM 726 C C . ALA A 1 100 ? 16.286 2.577 -22.136 1.00 82.00 100 ALA A C 1
ATOM 728 O O . ALA A 1 100 ? 15.898 3.125 -21.107 1.00 82.00 100 ALA A O 1
ATOM 729 N N . ASP A 1 101 ? 15.535 2.517 -23.241 1.00 86.00 101 ASP A N 1
ATOM 730 C CA . ASP A 1 101 ? 14.223 3.167 -23.355 1.00 86.00 101 ASP A CA 1
ATOM 731 C C . ASP A 1 101 ? 13.228 2.645 -22.299 1.00 86.00 101 ASP A C 1
ATOM 733 O O . ASP A 1 101 ? 12.501 3.421 -21.675 1.00 86.00 101 ASP A O 1
ATOM 737 N N . GLN A 1 102 ? 13.219 1.329 -22.044 1.00 89.00 102 GLN A N 1
ATOM 738 C CA . GLN A 1 102 ? 12.360 0.721 -21.016 1.00 89.00 102 GLN A CA 1
ATOM 739 C C . GLN A 1 102 ? 12.766 1.125 -19.591 1.00 89.00 102 GLN A C 1
ATOM 741 O O . GLN A 1 102 ? 11.904 1.309 -18.730 1.00 89.00 102 GLN A O 1
ATOM 746 N N . ILE A 1 103 ? 14.067 1.271 -19.324 1.00 88.31 103 ILE A N 1
ATOM 747 C CA . ILE A 1 103 ? 14.569 1.776 -18.037 1.00 88.31 103 ILE A CA 1
ATOM 748 C C . ILE A 1 103 ? 14.117 3.227 -17.826 1.00 88.31 103 ILE A C 1
ATOM 750 O O . ILE A 1 103 ? 13.639 3.571 -16.742 1.00 88.31 103 ILE A O 1
ATOM 754 N N . ASP A 1 104 ? 14.222 4.065 -18.857 1.00 89.06 104 ASP A N 1
ATOM 755 C CA . ASP A 1 104 ? 13.811 5.467 -18.793 1.00 89.06 104 ASP A CA 1
ATOM 756 C C . ASP A 1 104 ? 12.297 5.624 -18.623 1.00 89.06 104 ASP A C 1
ATOM 758 O O . ASP A 1 104 ? 11.852 6.503 -17.884 1.00 89.06 104 ASP A O 1
ATOM 762 N N . GLU A 1 105 ? 11.489 4.765 -19.248 1.00 90.31 105 GLU A N 1
ATOM 763 C CA . GLU A 1 105 ? 10.037 4.729 -19.031 1.00 90.31 105 GLU A CA 1
ATOM 764 C C . GLU A 1 105 ? 9.688 4.358 -17.581 1.00 90.31 105 GLU A C 1
ATOM 766 O O . GLU A 1 105 ? 8.884 5.041 -16.948 1.00 90.31 105 GLU A O 1
ATOM 771 N N . VAL A 1 106 ? 10.340 3.338 -17.006 1.00 89.00 106 VAL A N 1
ATOM 772 C CA . VAL A 1 106 ? 10.151 2.974 -15.590 1.00 89.00 106 VAL A CA 1
ATOM 773 C C . VAL A 1 106 ? 10.544 4.124 -14.667 1.00 89.00 106 VAL A C 1
ATOM 775 O O . VAL A 1 106 ? 9.797 4.447 -13.745 1.00 89.00 106 VAL A O 1
ATOM 778 N N . ASN A 1 107 ? 11.688 4.765 -14.908 1.00 89.50 107 ASN A N 1
ATOM 779 C CA . ASN A 1 107 ? 12.153 5.888 -14.097 1.00 89.50 107 ASN A CA 1
ATOM 780 C C . ASN A 1 107 ? 11.196 7.087 -14.176 1.00 89.50 107 ASN A C 1
ATOM 782 O O . ASN A 1 107 ? 10.883 7.679 -13.145 1.00 89.50 107 ASN A O 1
ATOM 786 N N . ARG A 1 108 ? 10.677 7.412 -15.367 1.00 89.06 108 ARG A N 1
ATOM 787 C CA . ARG A 1 108 ? 9.665 8.466 -15.538 1.00 89.06 108 ARG A CA 1
ATOM 788 C C . ARG A 1 108 ? 8.363 8.119 -14.824 1.00 89.06 108 ARG A C 1
ATOM 790 O O . ARG A 1 1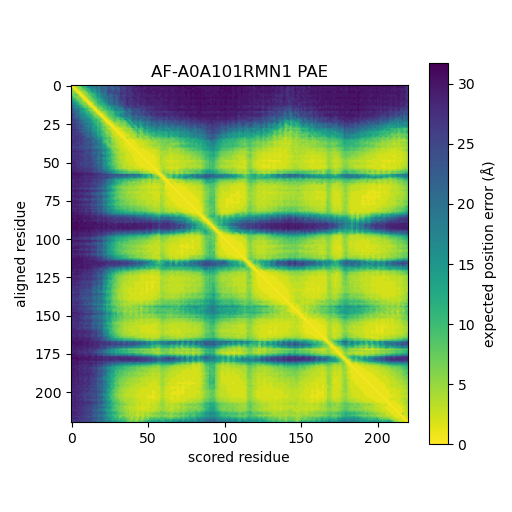08 ? 7.830 8.957 -14.103 1.00 89.06 108 ARG A O 1
ATOM 797 N N . ALA A 1 109 ? 7.871 6.890 -14.968 1.00 88.50 109 ALA A N 1
ATOM 798 C CA . ALA A 1 109 ? 6.673 6.438 -14.264 1.00 88.50 109 ALA A CA 1
ATOM 799 C C . ALA A 1 109 ? 6.864 6.457 -12.737 1.00 88.50 109 ALA A C 1
ATOM 801 O O . ALA A 1 109 ? 5.940 6.792 -11.998 1.00 88.50 109 ALA A O 1
ATOM 802 N N . LEU A 1 110 ? 8.071 6.148 -12.257 1.00 87.44 110 LEU A N 1
ATOM 803 C CA . LEU A 1 110 ? 8.426 6.206 -10.842 1.00 87.44 110 LEU A CA 1
ATOM 804 C C . LEU A 1 110 ? 8.393 7.646 -10.312 1.00 87.44 110 LEU A C 1
ATOM 806 O O . LEU A 1 110 ? 7.790 7.889 -9.270 1.00 87.44 110 LEU A O 1
ATOM 810 N N . GLU A 1 111 ? 9.000 8.592 -11.032 1.00 85.38 111 GLU A N 1
ATOM 811 C CA . GLU A 1 111 ? 8.979 10.025 -10.697 1.00 85.38 111 GLU A CA 1
ATOM 812 C C . GLU A 1 111 ? 7.555 10.600 -10.744 1.00 85.38 111 GLU A C 1
ATOM 814 O O . GLU A 1 111 ? 7.186 11.432 -9.918 1.00 85.38 111 GLU A O 1
ATOM 819 N N . GLN A 1 112 ? 6.725 10.126 -11.676 1.00 83.31 112 GLN A N 1
ATOM 820 C CA . GLN A 1 112 ? 5.316 10.505 -11.740 1.00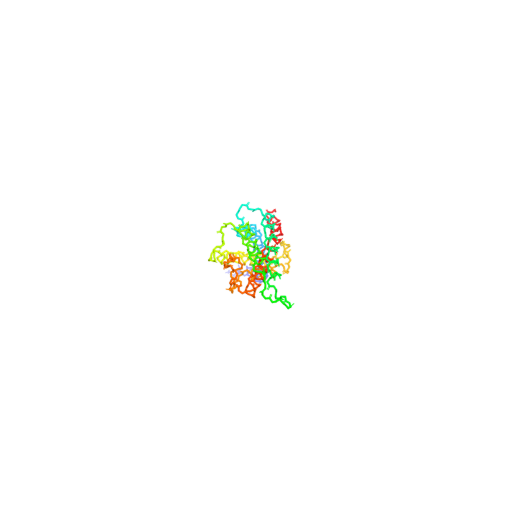 83.31 112 GLN A CA 1
ATOM 821 C C . GLN A 1 112 ? 4.504 9.930 -10.582 1.00 83.31 112 GLN A C 1
ATOM 823 O O . GLN A 1 112 ? 3.583 10.603 -10.125 1.00 83.31 112 GLN A O 1
ATOM 828 N N . ALA A 1 113 ? 4.802 8.705 -10.140 1.00 83.06 113 ALA A N 1
ATOM 829 C CA . ALA A 1 113 ? 4.093 8.037 -9.054 1.00 83.06 113 ALA A CA 1
ATOM 830 C C . ALA A 1 113 ? 4.502 8.556 -7.670 1.00 83.06 113 ALA A C 1
ATOM 832 O O . ALA A 1 113 ? 3.660 8.611 -6.780 1.00 83.06 113 ALA A O 1
ATOM 833 N N . PHE A 1 114 ? 5.762 8.957 -7.479 1.00 82.12 114 PHE A N 1
ATOM 834 C CA . PHE A 1 114 ? 6.288 9.382 -6.182 1.00 82.12 114 PHE A CA 1
ATOM 835 C C . PHE A 1 114 ? 7.006 10.727 -6.282 1.00 82.12 114 PHE A C 1
ATOM 837 O O . PHE A 1 114 ? 8.065 10.833 -6.893 1.00 82.12 114 PHE A O 1
ATOM 844 N N . VAL A 1 115 ? 6.486 11.745 -5.595 1.00 64.62 115 VAL A N 1
ATOM 845 C CA . VAL A 1 115 ? 7.032 13.114 -5.689 1.00 64.62 115 VAL A CA 1
ATOM 846 C C . VAL A 1 115 ? 8.019 13.447 -4.555 1.00 64.62 115 VAL A C 1
ATOM 848 O O . VAL A 1 115 ? 8.928 14.243 -4.760 1.00 64.62 115 VAL A O 1
ATOM 851 N N . VAL A 1 116 ? 7.885 12.860 -3.353 1.00 55.00 116 VAL A N 1
ATOM 852 C CA . VAL A 1 116 ? 8.605 13.362 -2.150 1.00 55.00 116 VAL A CA 1
ATOM 853 C C . VAL A 1 116 ? 9.437 12.313 -1.403 1.00 55.00 116 VAL A C 1
ATOM 855 O O . VAL A 1 116 ? 10.444 12.666 -0.795 1.00 55.00 116 VAL A O 1
ATOM 858 N N . LYS A 1 117 ? 9.078 11.024 -1.450 1.00 53.28 117 LYS A N 1
ATOM 859 C CA . LYS A 1 117 ? 9.651 10.012 -0.535 1.00 53.28 117 LYS A CA 1
ATOM 860 C C . LYS A 1 117 ? 10.652 9.043 -1.166 1.00 53.28 117 LYS A C 1
ATOM 862 O O . LYS A 1 117 ? 11.080 8.108 -0.500 1.00 53.28 117 LYS A O 1
ATOM 867 N N . ALA A 1 118 ? 11.067 9.243 -2.417 1.00 51.28 118 ALA A N 1
ATOM 868 C CA . ALA A 1 118 ? 11.876 8.270 -3.161 1.00 51.28 118 ALA A CA 1
ATOM 869 C C . ALA A 1 118 ? 13.371 8.181 -2.770 1.00 51.28 118 ALA A C 1
ATOM 871 O O . ALA A 1 118 ? 14.176 7.626 -3.514 1.00 51.28 118 ALA A O 1
ATOM 872 N N . ARG A 1 119 ? 13.774 8.708 -1.605 1.00 59.44 119 ARG A N 1
ATOM 873 C CA . ARG A 1 119 ? 15.113 8.459 -1.046 1.00 59.44 119 ARG A CA 1
ATOM 874 C C . ARG A 1 119 ? 15.045 7.264 -0.098 1.00 59.44 119 ARG A C 1
ATOM 876 O O . ARG A 1 119 ? 14.223 7.251 0.809 1.00 59.44 119 ARG A O 1
ATOM 883 N N . ASN A 1 120 ? 15.923 6.279 -0.288 1.00 69.81 120 ASN A N 1
ATOM 884 C CA . ASN A 1 120 ? 15.894 4.954 0.356 1.00 69.81 120 ASN A CA 1
ATOM 885 C C . ASN A 1 120 ? 15.525 4.954 1.846 1.00 69.81 120 ASN A C 1
ATOM 887 O O . ASN A 1 120 ? 14.706 4.148 2.281 1.00 69.81 120 ASN A O 1
ATOM 891 N N . SER A 1 121 ? 16.119 5.852 2.636 1.00 69.81 121 SER A N 1
ATOM 892 C CA . SER A 1 121 ? 15.843 5.952 4.072 1.00 69.81 121 SER A CA 1
ATOM 893 C C . SER A 1 121 ? 14.405 6.387 4.368 1.00 69.81 121 SER A C 1
ATOM 895 O O . SER A 1 121 ? 13.773 5.834 5.260 1.00 69.81 121 SER A O 1
ATOM 897 N N . GLN A 1 122 ? 13.859 7.319 3.588 1.00 78.81 122 GLN A N 1
ATOM 898 C CA . GLN A 1 122 ? 12.490 7.814 3.734 1.00 78.81 122 GLN A CA 1
ATOM 899 C C . GLN A 1 122 ? 11.451 6.771 3.311 1.00 78.81 122 GLN A C 1
ATOM 901 O O . GLN A 1 122 ? 10.408 6.682 3.952 1.00 78.81 122 GLN A O 1
ATOM 906 N N . GLN A 1 123 ? 11.737 5.944 2.297 1.00 80.94 123 GLN A N 1
ATOM 907 C CA . GLN A 1 123 ? 10.852 4.833 1.913 1.00 80.94 123 GLN A CA 1
ATOM 908 C C . GLN A 1 123 ? 10.738 3.795 3.031 1.00 80.94 123 GLN A C 1
ATOM 910 O O . GLN A 1 123 ? 9.637 3.380 3.378 1.00 80.94 123 GLN A O 1
ATOM 915 N N . LYS A 1 124 ? 11.870 3.407 3.633 1.00 82.94 124 LYS A N 1
ATOM 916 C CA . LYS A 1 124 ? 11.881 2.441 4.740 1.00 82.94 124 LYS A CA 1
ATOM 917 C C . LYS A 1 124 ? 11.114 2.956 5.955 1.00 82.94 124 LYS A C 1
ATOM 919 O O . LYS A 1 124 ? 10.307 2.217 6.512 1.00 82.94 124 LYS A O 1
ATOM 924 N N . VAL A 1 125 ? 11.333 4.218 6.334 1.00 86.25 125 VAL A N 1
ATOM 925 C CA . VAL A 1 125 ? 10.585 4.864 7.425 1.00 86.25 125 VAL A CA 1
ATOM 926 C C . VAL A 1 125 ? 9.094 4.888 7.104 1.00 86.25 125 VAL A C 1
ATOM 928 O O . VAL A 1 125 ? 8.290 4.450 7.917 1.00 86.25 125 VAL A O 1
ATOM 931 N N . TRP A 1 126 ? 8.730 5.293 5.889 1.00 87.25 126 TRP A N 1
ATOM 932 C CA . TRP A 1 126 ? 7.338 5.343 5.461 1.00 87.25 126 TRP A CA 1
ATOM 933 C C . TRP A 1 126 ? 6.640 3.974 5.519 1.00 87.25 126 TRP A C 1
ATOM 935 O O . TRP A 1 126 ? 5.529 3.875 6.038 1.00 87.25 126 TRP A O 1
ATOM 945 N N . PHE A 1 127 ? 7.280 2.897 5.053 1.00 88.81 127 PHE A N 1
ATOM 946 C CA . PHE A 1 127 ? 6.695 1.554 5.155 1.00 88.81 127 PHE A CA 1
ATOM 947 C C . PHE A 1 127 ? 6.590 1.064 6.602 1.00 88.81 127 PHE A C 1
ATOM 949 O O . PHE A 1 127 ? 5.620 0.389 6.950 1.00 88.81 127 PHE A O 1
ATOM 956 N N . ALA A 1 128 ? 7.559 1.412 7.452 1.00 89.00 128 ALA A N 1
ATOM 957 C CA . ALA A 1 128 ? 7.507 1.093 8.873 1.00 89.00 128 ALA A CA 1
ATOM 958 C C . ALA A 1 128 ? 6.348 1.822 9.575 1.00 89.00 128 ALA A C 1
ATOM 960 O O . ALA A 1 128 ? 5.607 1.189 10.326 1.00 89.00 128 ALA A O 1
ATOM 961 N N . GLU A 1 129 ? 6.145 3.112 9.287 1.00 90.50 129 GLU A N 1
ATOM 962 C CA . GLU A 1 129 ? 5.006 3.902 9.778 1.00 90.50 129 GLU A CA 1
ATOM 963 C C . GLU A 1 129 ? 3.675 3.288 9.336 1.00 90.50 129 GLU A C 1
ATOM 965 O O . GLU A 1 129 ? 2.791 3.059 10.161 1.00 90.50 129 GLU A O 1
ATOM 970 N N . LEU A 1 130 ? 3.550 2.940 8.052 1.00 91.44 130 LEU A N 1
ATOM 971 C CA . LEU A 1 130 ? 2.337 2.335 7.505 1.00 91.44 130 LEU A CA 1
ATOM 972 C C . LEU A 1 130 ? 1.987 1.020 8.217 1.00 91.44 130 LEU A C 1
ATOM 974 O O . LEU A 1 130 ? 0.836 0.796 8.596 1.00 91.44 130 LEU A O 1
ATOM 978 N N . ARG A 1 131 ? 2.990 0.168 8.457 1.00 93.00 131 ARG A N 1
ATOM 979 C CA . ARG A 1 131 ? 2.811 -1.081 9.206 1.00 93.00 131 ARG A CA 1
ATOM 980 C C . ARG A 1 131 ? 2.471 -0.836 10.676 1.00 93.00 131 ARG A C 1
ATOM 982 O O . ARG A 1 131 ? 1.664 -1.570 11.241 1.00 93.00 131 ARG A O 1
ATOM 989 N N . ALA A 1 132 ? 3.061 0.181 11.301 1.00 92.69 132 ALA A N 1
ATOM 990 C CA . ALA A 1 132 ? 2.760 0.537 12.683 1.00 92.69 132 ALA A CA 1
ATOM 991 C C . ALA A 1 132 ? 1.295 0.973 12.846 1.00 92.69 132 ALA A C 1
ATOM 993 O O . ALA A 1 132 ? 0.611 0.463 13.734 1.00 92.69 132 ALA A O 1
ATOM 994 N N . TYR A 1 133 ? 0.792 1.841 11.963 1.00 93.50 133 TYR A N 1
ATOM 995 C CA . TYR A 1 133 ? -0.615 2.253 11.980 1.00 93.50 133 TYR A CA 1
ATOM 996 C C . TYR A 1 133 ? -1.568 1.097 11.683 1.00 93.50 133 TYR A C 1
ATOM 998 O O . TYR A 1 133 ? -2.592 0.968 12.354 1.00 93.50 133 TYR A O 1
ATOM 1006 N N . TRP A 1 134 ? -1.215 0.210 10.747 1.00 94.44 134 TRP A N 1
ATOM 1007 C CA . TRP A 1 134 ? -2.002 -0.998 10.505 1.00 94.44 134 TRP A CA 1
ATOM 1008 C C . TRP A 1 134 ? -2.137 -1.865 11.763 1.00 94.44 134 TRP A C 1
ATOM 1010 O O . TRP A 1 134 ? -3.245 -2.242 12.131 1.00 94.44 134 TRP A O 1
ATOM 1020 N N . ARG A 1 135 ? -1.038 -2.124 12.482 1.00 93.62 135 ARG A N 1
ATOM 1021 C CA . ARG A 1 135 ? -1.078 -2.916 13.724 1.00 93.62 135 ARG A CA 1
ATOM 1022 C C . ARG A 1 135 ? -1.931 -2.281 14.814 1.00 93.62 135 ARG A C 1
ATOM 1024 O O . ARG A 1 135 ? -2.579 -2.999 15.572 1.00 93.62 135 ARG A O 1
ATOM 1031 N N . GLN A 1 136 ? -1.934 -0.953 14.916 1.00 92.44 136 GLN A N 1
ATOM 1032 C CA . GLN A 1 136 ? -2.823 -0.253 15.846 1.00 92.44 136 GLN A CA 1
ATOM 1033 C C . GLN A 1 136 ? -4.288 -0.484 15.467 1.00 92.44 136 GLN A C 1
ATOM 1035 O O . GLN A 1 136 ? -5.088 -0.856 16.324 1.00 92.44 136 GLN A O 1
ATOM 1040 N N . LEU A 1 137 ? -4.621 -0.339 14.182 1.00 90.94 137 LEU A N 1
ATOM 1041 C CA . LEU A 1 137 ? -5.963 -0.597 13.669 1.00 90.94 137 LEU A CA 1
ATOM 1042 C C . LEU A 1 137 ? -6.380 -2.054 13.906 1.00 90.94 137 LEU A C 1
ATOM 1044 O O . LEU A 1 137 ? -7.465 -2.286 14.427 1.00 90.94 137 LEU A O 1
ATOM 1048 N N . GLU A 1 138 ? -5.517 -3.025 13.615 1.00 91.25 138 GLU A N 1
ATOM 1049 C CA . GLU A 1 138 ? -5.775 -4.448 13.865 1.00 91.25 138 GLU A CA 1
ATOM 1050 C C . GLU A 1 138 ? -5.947 -4.751 15.359 1.00 91.25 138 GLU A C 1
ATOM 1052 O O . GLU A 1 138 ? -6.835 -5.506 15.733 1.00 91.25 138 GLU A O 1
ATOM 1057 N N . THR A 1 139 ? -5.160 -4.135 16.239 1.00 90.75 139 THR A N 1
ATOM 1058 C CA . THR A 1 139 ? -5.290 -4.345 17.691 1.00 90.75 139 THR A CA 1
ATOM 1059 C C . THR A 1 139 ? -6.628 -3.819 18.214 1.00 90.75 139 THR A C 1
ATOM 1061 O O . THR A 1 139 ? -7.253 -4.449 19.066 1.00 90.75 139 THR A O 1
ATOM 1064 N N . VAL A 1 140 ? -7.080 -2.670 17.703 1.00 88.62 140 VAL A N 1
ATOM 1065 C CA . VAL A 1 140 ? -8.323 -2.023 18.143 1.00 88.62 140 VAL A CA 1
ATOM 1066 C C . VAL A 1 140 ? -9.555 -2.669 17.507 1.00 88.62 140 VAL A C 1
ATOM 1068 O O . VAL A 1 140 ? -10.540 -2.919 18.198 1.00 88.62 140 VAL A O 1
ATOM 1071 N N . LEU A 1 141 ? -9.515 -2.958 16.205 1.00 85.25 141 LEU A N 1
ATOM 1072 C CA . LEU A 1 141 ? -10.654 -3.493 15.454 1.00 85.25 141 LEU A CA 1
ATOM 1073 C C . LEU A 1 141 ? -10.686 -5.021 15.388 1.00 85.25 141 LEU A C 1
ATOM 1075 O O . LEU A 1 141 ? -11.757 -5.589 15.200 1.00 85.25 141 L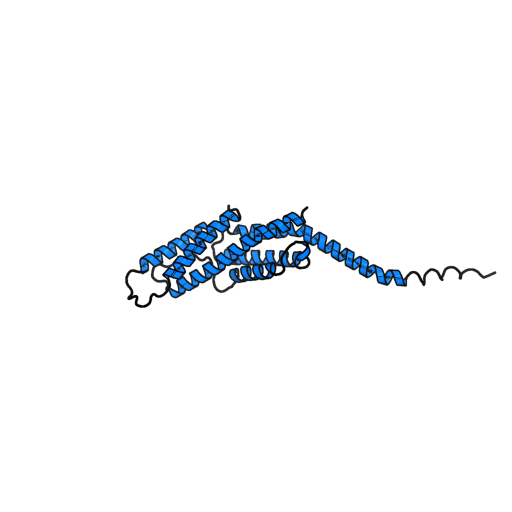EU A O 1
ATOM 1079 N N . GLY A 1 142 ? -9.553 -5.696 15.571 1.00 86.38 142 GLY A N 1
ATOM 1080 C CA . GLY A 1 142 ? -9.406 -7.155 15.510 1.00 86.38 142 GLY A CA 1
ATOM 1081 C C . GLY A 1 142 ? -10.364 -7.922 16.427 1.00 86.38 142 GLY A C 1
ATOM 1082 O O . GLY A 1 142 ? -11.053 -8.832 15.966 1.00 86.38 142 GLY A O 1
ATOM 1083 N N . PRO A 1 143 ? -10.505 -7.539 17.709 1.00 86.88 143 PRO A N 1
ATOM 1084 C CA . PRO A 1 143 ? -11.493 -8.151 18.600 1.00 86.88 143 PRO A CA 1
ATOM 1085 C C . PRO A 1 143 ? -12.952 -7.927 18.167 1.00 86.88 143 PRO A C 1
ATOM 1087 O O . PRO A 1 143 ? -13.852 -8.605 18.659 1.00 86.88 143 PRO A O 1
ATOM 1090 N N . HIS A 1 144 ? -13.192 -6.980 17.257 1.00 83.81 144 HIS A N 1
ATOM 1091 C CA . HIS A 1 144 ? -14.508 -6.485 16.859 1.00 83.81 144 HIS A CA 1
ATOM 1092 C C . HIS A 1 144 ? -14.772 -6.609 15.348 1.00 83.81 144 HIS A C 1
ATOM 1094 O O . HIS A 1 144 ? -15.692 -5.966 14.852 1.00 83.81 144 HIS A O 1
ATOM 1100 N N . LEU A 1 145 ? -14.012 -7.435 14.610 1.00 81.94 145 LEU A N 1
ATOM 1101 C CA . LEU A 1 145 ? -14.056 -7.503 13.135 1.00 81.94 145 LEU A CA 1
ATOM 1102 C C . LEU A 1 145 ? -15.482 -7.666 12.582 1.00 81.94 145 LEU A C 1
ATOM 1104 O O . LEU A 1 145 ? -15.872 -6.936 11.673 1.00 81.94 145 LEU A O 1
ATOM 1108 N N . TYR A 1 146 ? -16.286 -8.548 13.188 1.00 78.12 146 TYR A N 1
ATOM 1109 C CA . TYR A 1 146 ? -17.686 -8.768 12.803 1.00 78.12 146 TYR A CA 1
ATOM 1110 C C . TYR A 1 146 ? -18.575 -7.538 13.014 1.00 78.12 146 TYR A C 1
ATOM 1112 O O . TYR A 1 146 ? -19.440 -7.255 12.190 1.00 78.12 146 TYR A O 1
ATOM 1120 N N . ASP A 1 147 ? -18.362 -6.808 14.109 1.00 76.50 147 ASP A N 1
ATOM 1121 C CA . ASP A 1 147 ? -19.171 -5.644 14.478 1.00 76.50 147 ASP A CA 1
ATOM 1122 C C . ASP A 1 147 ? -18.887 -4.440 13.578 1.00 76.50 147 ASP A C 1
ATOM 1124 O O . ASP A 1 147 ? -19.767 -3.612 13.354 1.00 76.50 147 ASP A O 1
ATOM 1128 N N . VAL A 1 148 ? -17.658 -4.344 13.070 1.00 75.31 148 VAL A N 1
ATOM 1129 C CA . VAL A 1 148 ? -17.219 -3.249 12.199 1.00 75.31 148 VAL A CA 1
ATOM 1130 C C . VAL A 1 148 ? -17.295 -3.606 10.715 1.00 75.31 148 VAL A C 1
ATOM 1132 O O . VAL A 1 148 ? -16.923 -2.797 9.878 1.00 75.31 148 VAL A O 1
ATOM 1135 N N . GLY A 1 149 ? -17.780 -4.802 10.365 1.00 78.19 149 GLY A N 1
ATOM 1136 C CA . GLY A 1 149 ? -17.936 -5.239 8.974 1.00 78.19 149 GLY A CA 1
ATOM 1137 C C . GLY A 1 149 ? -16.622 -5.573 8.257 1.00 78.19 149 GLY A C 1
ATOM 1138 O O . GLY A 1 149 ? -16.606 -5.669 7.029 1.00 78.19 149 GLY A O 1
ATOM 1139 N N . LEU A 1 150 ? -15.529 -5.760 9.002 1.00 81.56 150 LEU A N 1
ATOM 1140 C CA . LEU A 1 150 ? -14.259 -6.255 8.472 1.00 81.56 150 LEU A CA 1
ATOM 1141 C C . LEU A 1 150 ? -14.343 -7.768 8.259 1.00 81.56 150 LEU A C 1
ATOM 1143 O O . LEU A 1 150 ? -14.793 -8.519 9.128 1.00 81.56 150 LEU A O 1
ATOM 1147 N N . ARG A 1 151 ? -13.859 -8.234 7.108 1.00 86.00 151 ARG A N 1
ATOM 1148 C CA . ARG A 1 151 ? -13.818 -9.668 6.800 1.00 86.00 151 ARG A CA 1
ATOM 1149 C C . ARG A 1 151 ? -12.612 -10.340 7.473 1.00 86.00 151 ARG A C 1
ATOM 1151 O O . ARG A 1 151 ? -11.541 -9.734 7.481 1.00 86.00 151 ARG A O 1
ATOM 1158 N N . PRO A 1 152 ? -12.722 -11.577 7.994 1.00 82.19 152 PRO A N 1
ATOM 1159 C CA . PRO A 1 152 ? -11.620 -12.248 8.698 1.00 82.19 152 PRO A CA 1
ATOM 1160 C C . PRO A 1 152 ? -10.331 -12.404 7.877 1.00 82.19 152 PRO A C 1
ATOM 1162 O O . PRO A 1 152 ? -9.234 -12.394 8.428 1.00 82.19 152 PRO A O 1
ATOM 1165 N N . GLU A 1 153 ? -10.443 -12.537 6.557 1.00 88.19 153 GLU A N 1
ATOM 1166 C CA . GLU A 1 153 ? -9.306 -12.675 5.647 1.00 88.19 153 GLU A CA 1
ATOM 1167 C C . 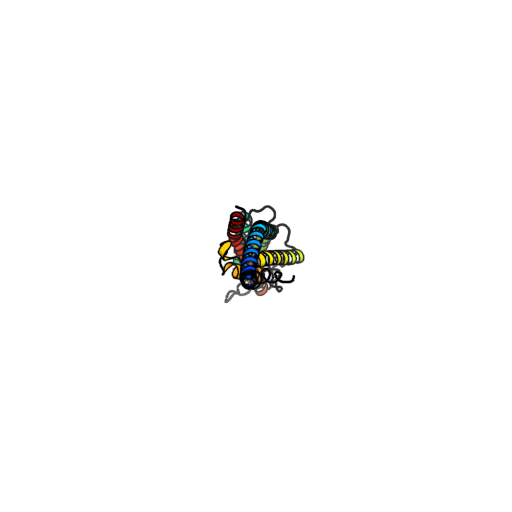GLU A 1 153 ? -8.594 -11.351 5.342 1.00 88.19 153 GLU A C 1
ATOM 1169 O O . GLU A 1 153 ? -7.433 -11.352 4.929 1.00 88.19 153 GLU A O 1
ATOM 1174 N N . GLN A 1 154 ? -9.274 -10.221 5.536 1.00 87.75 154 GLN A N 1
ATOM 1175 C CA . GLN A 1 154 ? -8.772 -8.906 5.155 1.00 87.75 154 GLN A CA 1
ATOM 1176 C C . GLN A 1 154 ? -7.529 -8.502 5.970 1.00 87.75 154 GLN A C 1
ATOM 1178 O O . GLN A 1 154 ? -6.544 -8.099 5.347 1.00 87.75 154 GLN A O 1
ATOM 1183 N N . PRO A 1 155 ? -7.478 -8.694 7.308 1.00 89.00 155 PRO A N 1
ATOM 1184 C CA . PRO A 1 155 ? -6.269 -8.413 8.074 1.00 89.00 155 PRO A CA 1
ATOM 1185 C C . PRO A 1 155 ? -5.033 -9.184 7.610 1.00 89.00 155 PRO A C 1
ATOM 1187 O O . PRO A 1 155 ? -3.956 -8.611 7.443 1.00 89.00 155 PRO A O 1
ATOM 1190 N N . VAL A 1 156 ? -5.206 -10.475 7.315 1.00 90.69 156 VAL A N 1
ATOM 1191 C CA . VAL A 1 156 ? -4.122 -11.353 6.855 1.00 90.69 156 VAL A CA 1
ATOM 1192 C C . VAL A 1 156 ? -3.566 -10.877 5.513 1.00 90.69 156 VAL A C 1
ATOM 1194 O O . VAL A 1 156 ? -2.352 -10.848 5.307 1.00 90.69 156 VAL A O 1
ATOM 1197 N N . GLN A 1 157 ? -4.444 -10.483 4.591 1.00 92.69 157 GLN A N 1
ATOM 1198 C CA . GLN A 1 157 ? -4.038 -10.010 3.270 1.00 92.69 157 GLN A CA 1
ATOM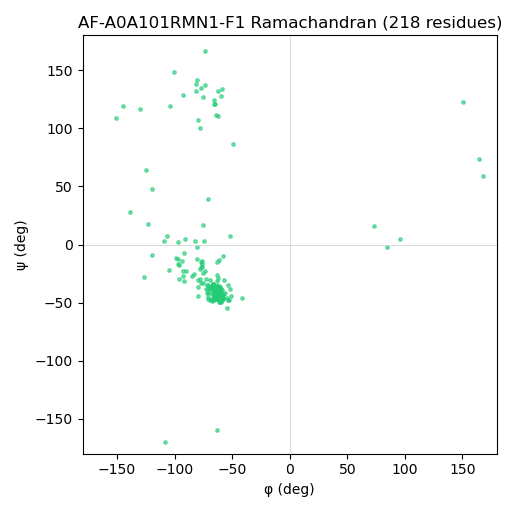 1199 C C . GLN A 1 157 ? -3.355 -8.637 3.325 1.00 92.69 157 GLN A C 1
ATOM 1201 O O . GLN A 1 157 ? -2.370 -8.423 2.613 1.00 92.69 157 GLN A O 1
ATOM 1206 N N . ILE A 1 158 ? -3.825 -7.729 4.187 1.00 92.75 158 ILE A N 1
ATOM 1207 C CA . ILE A 1 158 ? -3.183 -6.427 4.404 1.00 92.75 158 ILE A CA 1
ATOM 1208 C C . ILE A 1 158 ? -1.786 -6.613 5.005 1.00 92.75 158 ILE A C 1
ATOM 1210 O O . ILE A 1 158 ? -0.822 -6.059 4.474 1.00 92.75 158 ILE A O 1
ATOM 1214 N N . GLU A 1 159 ? -1.629 -7.457 6.027 1.00 93.50 159 GLU A N 1
ATOM 1215 C CA . GLU A 1 159 ? -0.311 -7.736 6.614 1.00 93.50 159 GLU A CA 1
ATOM 1216 C C . GLU A 1 159 ? 0.634 -8.404 5.600 1.00 93.50 159 GLU A C 1
ATOM 1218 O O . GLU A 1 159 ? 1.828 -8.091 5.546 1.00 93.50 159 GLU A O 1
ATOM 1223 N N . ALA A 1 160 ? 0.114 -9.274 4.729 1.00 91.81 160 ALA A N 1
ATOM 1224 C CA . ALA A 1 160 ? 0.894 -9.855 3.639 1.00 91.81 160 ALA A CA 1
ATOM 1225 C C . ALA A 1 160 ? 1.357 -8.795 2.621 1.00 91.81 160 ALA A C 1
ATOM 1227 O O . ALA A 1 160 ? 2.505 -8.834 2.172 1.00 91.81 160 ALA A O 1
ATOM 1228 N N . ALA A 1 161 ? 0.500 -7.831 2.265 1.00 92.25 161 ALA A N 1
ATOM 1229 C CA . ALA A 1 161 ? 0.864 -6.714 1.393 1.00 92.25 161 ALA A CA 1
ATOM 1230 C C . ALA A 1 161 ? 1.926 -5.807 2.040 1.00 92.25 161 ALA A C 1
ATOM 1232 O O . ALA A 1 161 ? 2.922 -5.473 1.399 1.00 92.25 161 ALA A O 1
ATOM 1233 N N . LEU A 1 162 ? 1.778 -5.483 3.326 1.00 91.81 162 LEU A N 1
ATOM 1234 C CA . LEU A 1 162 ? 2.753 -4.685 4.077 1.00 91.81 162 LEU A CA 1
ATOM 1235 C C . LEU A 1 162 ? 4.098 -5.400 4.204 1.00 91.81 162 LEU A C 1
ATOM 1237 O O . LEU A 1 162 ? 5.147 -4.788 4.015 1.00 91.81 162 LEU A O 1
ATOM 1241 N N . THR A 1 163 ? 4.080 -6.712 4.430 1.00 90.94 163 THR A N 1
ATOM 1242 C CA . THR A 1 163 ? 5.298 -7.526 4.497 1.00 90.94 163 THR A CA 1
ATOM 1243 C C . THR A 1 163 ? 6.070 -7.495 3.177 1.00 90.94 163 THR A C 1
ATOM 1245 O O . THR A 1 163 ? 7.295 -7.392 3.198 1.00 90.94 163 THR A O 1
ATOM 1248 N N . LYS A 1 164 ? 5.375 -7.513 2.028 1.00 88.12 164 LYS A N 1
ATOM 1249 C CA . LYS A 1 164 ? 6.005 -7.360 0.703 1.00 88.12 164 LYS A CA 1
ATOM 1250 C C . LYS A 1 164 ? 6.685 -6.001 0.522 1.00 88.12 164 LYS A C 1
ATOM 1252 O O . LYS A 1 164 ? 7.669 -5.924 -0.204 1.00 88.12 164 LYS A O 1
ATOM 1257 N N . LEU A 1 165 ? 6.177 -4.943 1.156 1.00 86.69 165 LEU A N 1
ATOM 1258 C CA . LEU A 1 165 ? 6.772 -3.602 1.104 1.00 86.69 165 LEU A CA 1
ATOM 1259 C C . LEU A 1 165 ? 7.971 -3.464 2.048 1.00 86.69 165 LEU A C 1
ATOM 1261 O O . LEU A 1 165 ? 8.946 -2.802 1.709 1.00 86.69 165 LEU A O 1
ATOM 1265 N N . THR A 1 166 ? 7.916 -4.107 3.218 1.00 82.00 166 THR A N 1
ATOM 1266 C CA . THR A 1 166 ? 8.973 -4.035 4.242 1.00 82.00 166 THR A CA 1
ATOM 1267 C C . THR A 1 166 ? 10.042 -5.119 4.113 1.00 82.00 166 THR A C 1
ATOM 1269 O O . THR A 1 166 ? 10.882 -5.241 4.999 1.00 82.00 166 THR A O 1
ATOM 1272 N N . ALA A 1 167 ? 9.998 -5.961 3.078 1.00 79.88 167 ALA A N 1
ATOM 1273 C CA . ALA A 1 167 ? 10.981 -7.021 2.903 1.00 79.88 167 ALA A CA 1
ATOM 1274 C C . ALA A 1 167 ? 12.381 -6.403 2.720 1.00 79.88 167 ALA A C 1
ATOM 1276 O O . ALA A 1 167 ? 12.669 -5.781 1.703 1.00 79.88 167 ALA A O 1
ATOM 1277 N N . ASP A 1 168 ? 13.249 -6.583 3.719 1.00 56.31 168 ASP A N 1
ATOM 1278 C CA . ASP A 1 168 ? 14.506 -5.839 3.924 1.00 56.31 168 ASP A CA 1
ATOM 1279 C C . ASP A 1 168 ? 15.537 -5.890 2.783 1.00 56.31 168 ASP A C 1
ATOM 1281 O O . ASP A 1 168 ? 16.537 -5.168 2.824 1.00 56.31 168 ASP A O 1
ATOM 1285 N N . ARG A 1 169 ? 15.338 -6.751 1.781 1.00 54.34 169 ARG A N 1
ATOM 1286 C CA . ARG A 1 169 ? 16.376 -7.079 0.800 1.00 54.34 169 ARG A CA 1
ATOM 1287 C C . ARG A 1 169 ? 16.473 -6.110 -0.369 1.00 54.34 169 ARG A C 1
ATOM 1289 O O . ARG A 1 169 ? 17.576 -5.932 -0.866 1.00 54.34 169 ARG A O 1
ATOM 1296 N N . ASP A 1 170 ? 15.393 -5.428 -0.736 1.00 59.66 170 ASP A N 1
ATOM 1297 C CA . ASP A 1 170 ? 15.376 -4.549 -1.903 1.00 59.66 170 ASP A CA 1
ATOM 1298 C C . ASP A 1 170 ? 14.490 -3.341 -1.610 1.00 59.66 170 ASP A C 1
ATOM 1300 O O . ASP A 1 170 ? 13.300 -3.482 -1.350 1.00 59.66 170 ASP A O 1
ATOM 1304 N N . THR A 1 171 ? 15.041 -2.128 -1.648 1.00 69.19 171 THR A N 1
ATOM 1305 C CA . THR A 1 171 ? 14.200 -0.927 -1.748 1.00 69.19 171 THR A CA 1
ATOM 1306 C C . THR A 1 171 ? 13.486 -0.993 -3.101 1.00 69.19 171 THR A C 1
ATOM 1308 O O . THR A 1 171 ? 14.154 -0.910 -4.132 1.00 69.19 171 THR A O 1
ATOM 1311 N N . PRO A 1 172 ? 12.157 -1.187 -3.141 1.00 73.19 172 PRO A N 1
ATOM 1312 C CA . PRO A 1 172 ? 11.480 -1.624 -4.364 1.00 73.19 172 PRO A CA 1
ATOM 1313 C C . PRO A 1 172 ? 11.296 -0.507 -5.396 1.00 73.19 172 PRO A C 1
ATOM 1315 O O . PRO A 1 172 ? 11.000 -0.765 -6.560 1.00 73.19 172 PRO A O 1
ATOM 1318 N N . PHE A 1 173 ? 11.476 0.739 -4.964 1.00 82.19 173 PHE A N 1
ATOM 1319 C CA . PHE A 1 173 ? 11.202 1.952 -5.724 1.00 82.19 173 PHE A CA 1
ATOM 1320 C C . PHE A 1 173 ? 12.478 2.776 -5.893 1.00 82.19 173 PHE A C 1
ATOM 1322 O O . PHE A 1 173 ? 12.506 3.977 -5.620 1.00 82.19 173 PHE A O 1
ATOM 1329 N N . LEU A 1 174 ? 13.558 2.102 -6.289 1.00 79.38 174 LEU A N 1
ATOM 1330 C CA . LEU A 1 174 ? 14.803 2.752 -6.670 1.00 79.38 174 LEU A CA 1
ATOM 1331 C C . LEU A 1 174 ? 14.731 3.241 -8.106 1.00 79.38 174 LEU A C 1
ATOM 1333 O O . LEU A 1 174 ? 14.320 2.501 -9.002 1.00 79.38 174 LEU A O 1
ATOM 1337 N N . ARG A 1 175 ? 15.252 4.450 -8.328 1.00 81.06 175 ARG A N 1
ATOM 1338 C CA . ARG A 1 175 ? 15.639 4.873 -9.669 1.00 81.06 175 ARG A CA 1
ATOM 1339 C C . ARG A 1 175 ? 16.700 3.908 -10.188 1.00 81.06 175 ARG A C 1
ATOM 1341 O O . ARG A 1 175 ? 17.711 3.668 -9.528 1.00 81.06 175 ARG A O 1
ATOM 1348 N N . MET A 1 176 ? 16.474 3.368 -11.374 1.00 81.31 176 MET A N 1
ATOM 1349 C CA . MET A 1 176 ? 17.425 2.490 -12.036 1.00 81.31 176 MET A CA 1
ATOM 1350 C C . MET A 1 176 ? 18.496 3.359 -12.688 1.00 81.31 176 MET A C 1
ATOM 1352 O O . MET A 1 176 ? 18.233 4.065 -13.661 1.00 81.31 176 MET A O 1
ATOM 1356 N N . THR A 1 177 ? 19.695 3.354 -12.107 1.00 68.56 177 THR A N 1
ATOM 1357 C CA . THR A 1 177 ? 20.856 4.079 -12.627 1.00 68.56 177 THR A CA 1
ATOM 1358 C C . THR A 1 177 ? 21.812 3.105 -13.293 1.00 68.56 177 THR A C 1
ATOM 1360 O O . THR A 1 177 ? 22.347 2.209 -12.641 1.00 68.56 177 THR A O 1
ATOM 1363 N N . GLY A 1 178 ? 22.051 3.307 -14.580 1.00 54.78 178 GLY A N 1
ATOM 1364 C CA . GLY A 1 178 ? 23.018 2.543 -15.349 1.00 54.78 178 GLY A CA 1
ATOM 1365 C C . GLY A 1 178 ? 22.568 2.471 -16.795 1.00 54.78 178 GLY A C 1
ATOM 1366 O O . GLY A 1 178 ? 21.467 2.011 -17.075 1.00 54.78 178 GLY A O 1
ATOM 1367 N N . GLY A 1 179 ? 23.421 2.939 -17.708 1.00 55.91 179 GLY A N 1
ATOM 1368 C CA . GLY A 1 179 ? 23.284 2.611 -19.124 1.00 55.91 179 GLY A CA 1
ATOM 1369 C C . GLY A 1 179 ? 23.461 1.105 -19.350 1.00 55.91 179 GLY A C 1
ATOM 1370 O O . GLY A 1 179 ? 23.384 0.304 -18.421 1.00 55.91 179 GLY A O 1
ATOM 1371 N N . SER A 1 180 ? 23.774 0.710 -20.580 1.00 54.03 180 SER A N 1
ATOM 1372 C CA . SER A 1 180 ? 23.924 -0.672 -21.075 1.00 54.03 180 SER A CA 1
ATOM 1373 C C . SER A 1 180 ? 24.863 -1.633 -20.300 1.00 54.03 180 SER A C 1
ATOM 1375 O O . SER A 1 180 ? 25.129 -2.732 -20.780 1.00 54.03 180 SER A O 1
ATOM 1377 N N . SER A 1 181 ? 25.395 -1.249 -19.135 1.00 60.03 181 SER A N 1
ATOM 1378 C CA . SER A 1 181 ? 26.276 -2.024 -18.257 1.00 60.03 181 SER A CA 1
ATOM 1379 C C . SER A 1 181 ? 25.569 -2.811 -17.144 1.00 60.03 181 SER A C 1
ATOM 1381 O O . SER A 1 181 ? 26.206 -3.682 -16.551 1.00 60.03 181 SER A O 1
ATOM 1383 N N . VAL A 1 182 ? 24.287 -2.557 -16.842 1.00 72.00 182 VAL A N 1
ATOM 1384 C CA . VAL A 1 182 ? 23.557 -3.353 -15.833 1.00 72.00 182 VAL A CA 1
ATOM 1385 C C . VAL A 1 182 ? 23.181 -4.720 -16.423 1.00 72.00 182 VAL A C 1
ATOM 1387 O O . VAL A 1 182 ? 22.542 -4.770 -17.477 1.00 72.00 182 VAL A O 1
ATOM 1390 N N . PRO A 1 183 ? 23.522 -5.848 -15.768 1.00 80.75 183 PRO A N 1
ATOM 1391 C CA . PRO A 1 183 ? 23.149 -7.169 -16.261 1.00 80.75 183 PRO A CA 1
ATOM 1392 C C . PRO A 1 183 ? 21.620 -7.319 -16.398 1.00 80.75 183 PRO A C 1
ATOM 1394 O O . PRO A 1 183 ? 20.898 -7.026 -15.439 1.00 80.75 183 PRO A O 1
ATOM 1397 N N . PRO A 1 184 ? 21.097 -7.867 -17.515 1.00 81.44 184 PRO A N 1
ATOM 1398 C CA . PRO A 1 184 ? 19.656 -8.082 -17.702 1.00 81.44 184 PRO A CA 1
ATOM 1399 C C . PRO A 1 184 ? 18.993 -8.882 -16.571 1.00 81.44 184 PRO A C 1
ATOM 1401 O O . PRO A 1 184 ? 17.870 -8.592 -16.168 1.00 81.44 184 PRO A O 1
ATOM 1404 N N . ALA A 1 185 ? 19.711 -9.846 -15.986 1.00 83.25 185 ALA A N 1
ATOM 1405 C CA . ALA A 1 185 ? 19.229 -10.606 -14.833 1.00 83.25 185 ALA A CA 1
ATOM 1406 C C . ALA A 1 185 ? 18.939 -9.714 -13.610 1.00 83.25 185 ALA A C 1
ATOM 1408 O O . ALA A 1 185 ? 17.936 -9.915 -12.924 1.00 83.25 185 ALA A O 1
ATOM 1409 N N . GLN A 1 186 ? 19.780 -8.705 -13.364 1.00 83.75 186 GLN A N 1
ATOM 1410 C CA . GLN A 1 186 ? 19.597 -7.752 -12.271 1.00 83.75 186 GLN A CA 1
ATOM 1411 C C . GLN A 1 186 ? 18.425 -6.806 -12.557 1.00 83.75 186 GLN A C 1
ATOM 1413 O O . GLN A 1 186 ? 17.598 -6.585 -11.676 1.00 83.75 186 GLN A O 1
ATOM 1418 N N . LEU A 1 187 ? 18.291 -6.320 -13.796 1.00 84.50 187 LEU A N 1
ATOM 1419 C CA . LEU A 1 187 ? 17.143 -5.502 -14.212 1.00 84.50 187 LEU A CA 1
ATOM 1420 C C . LEU A 1 187 ? 15.823 -6.260 -14.067 1.00 84.50 187 LEU A C 1
ATOM 1422 O O . LEU A 1 187 ? 14.849 -5.714 -13.556 1.00 84.50 187 LEU A O 1
ATOM 1426 N N . ARG A 1 188 ? 15.794 -7.546 -14.433 1.00 84.56 188 ARG A N 1
ATOM 1427 C CA . ARG A 1 188 ? 14.615 -8.400 -14.249 1.00 84.56 188 ARG A CA 1
ATOM 1428 C C . ARG A 1 188 ? 14.266 -8.587 -12.775 1.00 84.56 188 ARG A C 1
ATOM 1430 O O . ARG A 1 188 ? 13.086 -8.575 -12.424 1.00 84.56 188 ARG A O 1
ATOM 1437 N N . MET A 1 189 ? 15.268 -8.783 -11.920 1.00 86.25 189 MET A N 1
ATOM 1438 C CA . MET A 1 189 ? 15.070 -8.902 -10.476 1.00 86.25 189 MET A CA 1
ATOM 1439 C C . MET A 1 189 ? 14.467 -7.614 -9.905 1.00 86.25 189 MET A C 1
ATOM 1441 O O . MET A 1 189 ? 13.428 -7.677 -9.251 1.00 86.25 189 MET A O 1
ATOM 1445 N N . LEU A 1 190 ? 15.044 -6.455 -10.239 1.00 85.94 190 LEU A N 1
ATOM 1446 C CA . LEU A 1 190 ? 14.543 -5.145 -9.814 1.00 85.94 190 LEU A CA 1
ATOM 1447 C C . LEU A 1 190 ? 13.123 -4.879 -10.331 1.00 85.94 190 LEU A C 1
ATOM 1449 O O . LEU A 1 190 ? 12.248 -4.491 -9.561 1.00 85.94 190 LEU A O 1
ATOM 1453 N N . ALA A 1 191 ? 12.859 -5.157 -11.610 1.00 87.06 191 ALA A N 1
ATOM 1454 C CA . ALA A 1 191 ? 11.529 -5.020 -12.195 1.00 87.06 191 ALA A CA 1
ATOM 1455 C C . ALA A 1 191 ? 10.503 -5.937 -11.508 1.00 87.06 191 ALA A C 1
ATOM 1457 O O . ALA A 1 191 ? 9.374 -5.526 -11.261 1.00 87.06 191 ALA A O 1
ATOM 1458 N N . SER A 1 192 ? 10.890 -7.165 -11.148 1.00 89.00 192 SER A N 1
ATOM 1459 C CA . SER A 1 192 ? 10.012 -8.104 -10.436 1.00 89.00 192 SER A CA 1
ATOM 1460 C C . SER A 1 192 ? 9.708 -7.641 -9.009 1.00 89.00 192 SER A C 1
ATOM 1462 O O . SER A 1 192 ? 8.558 -7.719 -8.577 1.00 89.00 192 SER A O 1
ATOM 1464 N N . ALA A 1 193 ? 10.710 -7.125 -8.291 1.00 88.19 193 ALA A N 1
ATOM 1465 C CA . ALA A 1 193 ? 10.517 -6.524 -6.973 1.00 88.19 193 ALA A CA 1
ATOM 1466 C C . ALA A 1 193 ? 9.551 -5.332 -7.055 1.00 88.19 193 ALA A C 1
ATOM 1468 O O . ALA A 1 193 ? 8.563 -5.288 -6.323 1.00 88.19 193 ALA A O 1
ATOM 1469 N N . MET A 1 194 ? 9.763 -4.438 -8.025 1.00 88.81 194 MET A N 1
ATOM 1470 C CA . MET A 1 194 ? 8.893 -3.290 -8.268 1.00 88.81 194 MET A CA 1
ATOM 1471 C C . MET A 1 194 ? 7.452 -3.716 -8.587 1.00 88.81 194 MET A C 1
ATOM 1473 O O . MET A 1 194 ? 6.527 -3.219 -7.954 1.00 88.81 194 MET A O 1
ATOM 1477 N N . ILE A 1 195 ? 7.239 -4.695 -9.479 1.00 91.50 195 ILE A N 1
ATOM 1478 C CA . ILE A 1 195 ? 5.903 -5.246 -9.794 1.00 91.50 195 ILE A CA 1
ATOM 1479 C C . ILE A 1 195 ? 5.185 -5.727 -8.527 1.00 91.50 195 ILE A C 1
ATOM 1481 O O . ILE A 1 195 ? 4.010 -5.414 -8.322 1.00 91.50 195 ILE A O 1
ATOM 1485 N N . ASN A 1 196 ? 5.884 -6.473 -7.668 1.00 91.19 196 ASN A N 1
ATOM 1486 C CA . ASN A 1 196 ? 5.306 -7.010 -6.438 1.00 91.19 196 ASN A CA 1
ATOM 1487 C C . ASN A 1 196 ? 4.919 -5.899 -5.455 1.00 91.19 196 ASN A C 1
ATOM 1489 O O . ASN A 1 196 ? 3.838 -5.953 -4.865 1.00 91.19 196 ASN A O 1
ATOM 1493 N N . SER A 1 197 ? 5.772 -4.889 -5.294 1.00 90.62 197 SER A N 1
ATOM 1494 C CA . SER A 1 197 ? 5.528 -3.772 -4.381 1.00 90.62 197 SER A CA 1
ATOM 1495 C C . SER A 1 197 ? 4.459 -2.812 -4.896 1.00 90.62 197 SER A C 1
ATOM 1497 O O . SER A 1 197 ? 3.621 -2.371 -4.113 1.00 90.62 197 SER A O 1
ATOM 1499 N N . VAL A 1 198 ? 4.408 -2.539 -6.204 1.00 91.62 198 VAL A N 1
ATOM 1500 C CA . VAL A 1 198 ? 3.298 -1.786 -6.809 1.00 91.62 198 VAL A CA 1
ATOM 1501 C C . VAL A 1 198 ? 1.980 -2.535 -6.619 1.00 91.62 198 VAL A C 1
ATOM 1503 O O . VAL A 1 198 ? 0.990 -1.934 -6.212 1.00 91.62 198 VAL A O 1
ATOM 1506 N N . GLY A 1 199 ? 1.967 -3.853 -6.846 1.00 93.12 199 GLY A N 1
ATOM 1507 C CA . GLY A 1 199 ? 0.787 -4.683 -6.602 1.00 93.12 199 GLY A CA 1
ATOM 1508 C C . GLY A 1 199 ? 0.319 -4.637 -5.144 1.00 93.12 199 GLY A C 1
ATOM 1509 O O . GLY A 1 199 ? -0.880 -4.568 -4.889 1.00 93.12 199 GLY A O 1
ATOM 1510 N N . ALA A 1 200 ? 1.252 -4.617 -4.188 1.00 93.00 200 ALA A N 1
ATOM 1511 C CA . ALA A 1 200 ? 0.929 -4.455 -2.774 1.00 93.00 200 ALA A CA 1
ATOM 1512 C C . ALA A 1 200 ? 0.317 -3.077 -2.468 1.00 93.00 200 ALA A C 1
ATOM 1514 O O . ALA A 1 200 ? -0.709 -3.018 -1.799 1.00 93.00 200 ALA A O 1
ATOM 1515 N N . LEU A 1 201 ? 0.884 -1.979 -2.985 1.00 92.19 201 LEU A N 1
ATOM 1516 C CA . LEU A 1 201 ? 0.318 -0.636 -2.787 1.00 92.19 201 LEU A CA 1
ATOM 1517 C C . LEU A 1 201 ? -1.069 -0.485 -3.419 1.00 92.19 201 LEU A C 1
ATOM 1519 O O . LEU A 1 201 ? -1.956 0.080 -2.786 1.00 92.19 201 LEU A O 1
ATOM 1523 N N . LEU A 1 202 ? -1.274 -1.017 -4.628 1.00 93.81 202 LEU A N 1
ATOM 1524 C CA . LEU A 1 202 ? -2.588 -1.031 -5.279 1.00 93.81 202 LEU A CA 1
ATOM 1525 C C . LEU A 1 202 ? -3.621 -1.759 -4.418 1.00 93.81 202 LEU A C 1
ATOM 1527 O O . LEU A 1 202 ? -4.694 -1.221 -4.171 1.00 93.81 202 LEU A O 1
ATOM 1531 N N . TYR A 1 203 ? -3.264 -2.933 -3.893 1.00 94.44 203 TYR A N 1
ATOM 1532 C CA . TYR A 1 203 ? -4.136 -3.672 -2.986 1.00 94.44 203 TYR A CA 1
ATOM 1533 C C . TYR A 1 203 ? -4.480 -2.863 -1.727 1.00 94.44 203 TYR A C 1
ATOM 1535 O O . TYR A 1 203 ? -5.643 -2.801 -1.339 1.00 94.44 203 TYR A O 1
ATOM 1543 N N . LEU A 1 204 ? -3.496 -2.211 -1.097 1.00 94.00 204 LEU A N 1
ATOM 1544 C CA . LEU A 1 204 ? -3.737 -1.385 0.091 1.00 94.00 204 LEU A CA 1
ATOM 1545 C C . LEU A 1 204 ? -4.659 -0.195 -0.206 1.00 94.00 204 LEU A C 1
ATOM 1547 O O . LEU A 1 204 ? -5.521 0.114 0.613 1.00 94.00 204 LEU A O 1
ATOM 1551 N N . LEU A 1 205 ? -4.518 0.437 -1.375 1.00 92.25 205 LEU A N 1
ATOM 1552 C CA . LEU A 1 205 ? -5.435 1.488 -1.826 1.00 92.25 205 LEU A CA 1
ATOM 1553 C C . LEU A 1 205 ? -6.851 0.948 -2.062 1.00 92.25 205 LEU A C 1
ATOM 1555 O O . LEU A 1 205 ? -7.815 1.620 -1.717 1.00 92.25 205 LEU A O 1
ATOM 1559 N N . ASP A 1 206 ? -6.997 -0.264 -2.599 1.00 91.69 206 ASP A N 1
ATOM 1560 C CA . ASP A 1 206 ? -8.308 -0.902 -2.774 1.00 91.69 206 ASP A CA 1
ATOM 1561 C C . ASP A 1 206 ? -8.973 -1.230 -1.429 1.00 91.69 206 ASP A C 1
ATOM 1563 O O . ASP A 1 206 ? -10.184 -1.084 -1.286 1.00 91.69 206 ASP A O 1
ATOM 1567 N N . GLN A 1 207 ? -8.189 -1.620 -0.420 1.00 91.00 207 GLN A N 1
ATOM 1568 C CA . GLN A 1 207 ? -8.702 -1.845 0.936 1.00 91.00 207 GLN A CA 1
ATOM 1569 C C . GLN A 1 207 ? -9.039 -0.547 1.677 1.00 91.00 207 GLN A C 1
ATOM 1571 O O . GLN A 1 207 ? -9.847 -0.570 2.605 1.00 91.00 207 GLN A O 1
ATOM 1576 N N . LEU A 1 208 ? -8.442 0.580 1.287 1.00 89.50 208 LEU A N 1
ATOM 1577 C CA . LEU A 1 208 ? -8.661 1.865 1.943 1.00 89.50 208 LEU A CA 1
ATOM 1578 C C . LEU A 1 208 ? -10.121 2.314 1.844 1.00 89.50 208 LEU A C 1
ATOM 1580 O O . LEU A 1 208 ? -10.691 2.729 2.848 1.00 89.50 208 LEU A O 1
ATOM 1584 N N . ASP A 1 209 ? -10.737 2.157 0.671 1.00 85.44 209 ASP A N 1
ATOM 1585 C CA . ASP A 1 209 ? -12.136 2.530 0.435 1.00 85.44 209 ASP A CA 1
ATOM 1586 C C . ASP A 1 209 ? -13.092 1.748 1.365 1.00 85.44 209 ASP A C 1
ATOM 1588 O O . ASP A 1 209 ? -14.079 2.289 1.880 1.00 85.44 209 ASP A O 1
ATOM 1592 N N . ASP A 1 210 ? -12.786 0.470 1.614 1.00 86.94 210 ASP A N 1
ATOM 1593 C CA . ASP A 1 210 ? -13.537 -0.379 2.541 1.00 86.94 210 ASP A CA 1
ATOM 1594 C C . ASP A 1 210 ? -13.298 0.039 4.001 1.00 86.94 210 ASP A C 1
ATOM 1596 O O . ASP A 1 210 ? -14.258 0.202 4.755 1.00 86.94 210 ASP A O 1
ATOM 1600 N N . LEU A 1 211 ? -12.047 0.298 4.395 1.00 87.50 211 LEU A N 1
ATOM 1601 C CA . LEU A 1 211 ? -11.707 0.768 5.745 1.00 87.50 211 LEU A CA 1
ATOM 1602 C C . LEU A 1 211 ? -12.331 2.138 6.062 1.00 87.50 211 LEU A C 1
ATOM 1604 O O . LEU A 1 211 ? -12.835 2.347 7.164 1.00 87.50 211 LEU A O 1
ATOM 1608 N N . GLU A 1 212 ? -12.369 3.063 5.103 1.00 88.94 212 GLU A N 1
ATOM 1609 C CA . GLU A 1 212 ? -13.023 4.370 5.250 1.00 88.94 212 GLU A CA 1
ATOM 1610 C C . GLU A 1 212 ? -14.546 4.247 5.385 1.00 88.94 212 GLU A C 1
ATOM 1612 O O . GLU A 1 212 ? -15.180 5.024 6.107 1.00 88.94 212 GLU A O 1
ATOM 1617 N N . ARG A 1 213 ? -15.165 3.271 4.710 1.00 86.44 213 ARG A N 1
ATOM 1618 C CA . ARG A 1 213 ? -16.594 2.971 4.888 1.00 86.44 213 ARG A CA 1
ATOM 1619 C C . ARG A 1 213 ? -16.874 2.496 6.313 1.00 86.44 213 ARG A C 1
ATOM 1621 O O . ARG A 1 213 ? -17.823 2.971 6.932 1.00 86.44 213 ARG A O 1
ATOM 1628 N N . ILE A 1 214 ? -16.015 1.625 6.835 1.00 82.56 214 ILE A N 1
ATOM 1629 C CA . ILE A 1 214 ? -16.087 1.108 8.205 1.00 82.56 214 ILE A CA 1
ATOM 1630 C C . ILE A 1 214 ? -15.881 2.227 9.231 1.00 82.56 214 ILE A C 1
ATOM 1632 O O . ILE A 1 214 ? -16.655 2.355 10.183 1.00 82.56 214 ILE A O 1
ATOM 1636 N N . GLY A 1 215 ? -14.886 3.090 9.005 1.00 81.19 215 GLY A N 1
ATOM 1637 C CA . GLY A 1 215 ? -14.634 4.262 9.840 1.00 81.19 215 GLY A CA 1
ATOM 1638 C C . GLY A 1 215 ? -15.848 5.193 9.904 1.00 81.19 215 GLY A C 1
ATOM 1639 O O . GLY A 1 215 ? -16.246 5.603 10.989 1.00 81.19 215 GLY A O 1
ATOM 1640 N N . ARG A 1 216 ? -16.504 5.468 8.768 1.00 84.31 216 ARG A N 1
ATOM 1641 C CA . ARG A 1 216 ? -17.721 6.299 8.732 1.00 84.31 216 ARG A CA 1
ATOM 1642 C C . ARG A 1 216 ? -18.908 5.657 9.446 1.00 84.31 216 ARG A C 1
ATOM 1644 O O . ARG A 1 216 ? -19.580 6.344 10.205 1.00 84.31 216 ARG A O 1
ATOM 1651 N N . ALA A 1 217 ? -19.140 4.361 9.239 1.00 80.06 217 ALA A N 1
ATOM 1652 C CA . ALA A 1 217 ? -20.223 3.632 9.904 1.00 80.06 217 ALA A CA 1
ATOM 1653 C C . ALA A 1 217 ? -20.053 3.572 11.432 1.00 80.06 217 ALA A C 1
ATOM 1655 O O . ALA A 1 217 ? -21.031 3.479 12.160 1.00 80.06 217 ALA A O 1
ATOM 1656 N N . SER A 1 218 ? -18.814 3.653 11.922 1.00 73.31 218 SER A N 1
ATOM 1657 C CA . SER A 1 218 ? -18.514 3.660 13.360 1.00 73.31 218 SER A CA 1
ATOM 1658 C C . SER A 1 218 ? -18.706 5.035 14.020 1.00 73.31 218 SER A C 1
ATOM 1660 O O . SER A 1 218 ? -18.683 5.128 15.246 1.00 73.31 218 SER A O 1
ATOM 1662 N N . ALA A 1 219 ? -18.856 6.101 13.224 1.00 68.56 219 ALA A N 1
ATOM 1663 C CA . ALA A 1 219 ? -19.000 7.479 13.699 1.00 68.56 219 ALA A CA 1
ATOM 1664 C C . ALA A 1 219 ? -20.462 7.961 13.784 1.00 68.56 219 ALA A C 1
ATOM 1666 O O . ALA A 1 219 ? -20.716 8.981 14.427 1.00 68.56 219 ALA A O 1
ATOM 1667 N N . 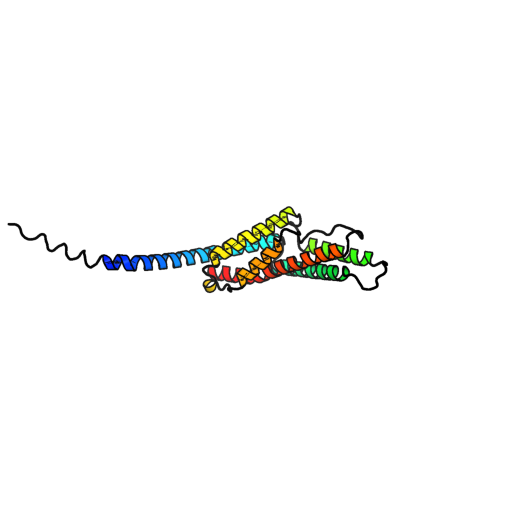SER A 1 220 ? -21.390 7.261 13.120 1.00 64.88 220 SER A N 1
ATOM 1668 C CA . SER A 1 220 ? -22.842 7.504 13.142 1.00 64.88 220 SER A CA 1
ATOM 1669 C C . SER A 1 220 ? -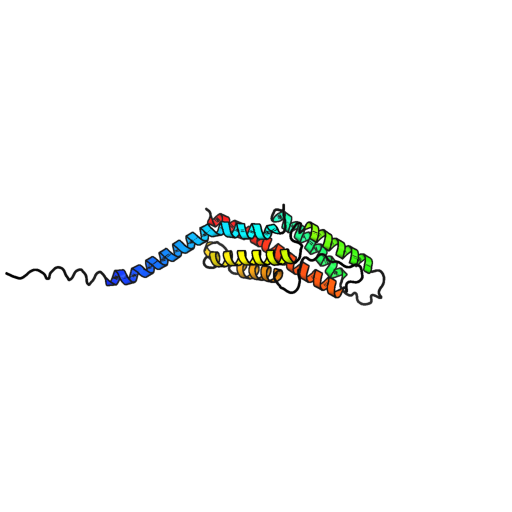23.526 6.761 14.280 1.00 64.88 220 SER A C 1
ATOM 1671 O O . SER A 1 220 ? -24.388 7.376 14.943 1.00 64.88 220 SER A O 1
#

Foldseek 3Di:
DDDDDPPPPPVPPPPPPVCVVVVVVVVVVVVVVVLLLVLLVCLLVLLVQLVCLLCVQPPPDDLVQLLVLLVQLLVLLVLLLVLLDDDPPDDDDDSQVVNQVSLVSNLVSLCNNGPPQQDLVSQLVSLVSSVVSLVVNCVSCVVPCVVLVHDPCVSVLLVVLSCLSNVPPDNLRHRDDDGSPDRSVVSNVSSVSVNSNSVSSSVVSVVSVVSNVSSVVSVD

Organism: NCBI:txid67304

Sequence (220 aa):
MGTNLVSGLIGFLVGVPFALIFVPHLAARQAQTMGRAAALRQAPVLVSQFRDTLLGGFPSDTSGGARERLKVLLTASKALSFAAKPQPGEIRGPGSSHLADQIDEVNRALEQAFVVKARNSQQKVWFAELRAYWRQLETVLGPHLYDVGLRPEQPVQIEAALTKLTADRDTPFLRMTGGSSVPPAQLRMLASAMINSVGALLYLLDQLDDLERIGRASAS

Nearest PDB structures (foldseek):
  5krw-assembly1_A  TM=2.447E-01  e=7.785E-02  Salmonella enterica subsp. enterica serovar Typhimurium str. LT2
  4k0d-assembly1_B  TM=3.287E-01  e=1.081E+00  Anaeromyxobacter dehalogenans 2CP-C
  5cwm-assembly1_A  TM=2.190E-01  e=4.828E+00  synthetic construct

Mean predicted aligned error: 11.33 Å